Protein AF-A0A161WKN5-F1 (afdb_monomer_lite)

pLDDT: mean 89.05, std 9.88, range [51.41, 97.5]

Organism: Colletotrichum incanum (NCBI:txid1573173)

Foldseek 3Di:
DQLVPPVCSVPDPLDQDPLLAQQPAFPPPQLAQFKWKDWDAFQKKKKKKKKACQPPDPVLLCLCVVQQVVLVVVLLVVCVVCVRVLQKWQWDKDFDADPVRDTHRMIMIITIGSHPVSVVCCCPPPPSNVSNVVSVVVSCVVCPPVDPMDMDMDMDGDHIPRDMDIGHRGHSRHTCNRRDDIDTPGGDD

Sequence (189 aa):
MARDRIPDSAHDIFTKHEEAHAGGPVSTTGGVGQYLVGTKYNNFVHVRSGQCWENCGPEETESYKNQLEPTLKNGTKYLWENREERGAMGLRYLGNRDSRGQTKKETCGTGFFTSLDTLEEWAKRHCSHLAICLGVIKHAKRFGHSRKFRTWHEVSVLKQGEALFKYINCLHTAGVIRFGSLNVLLSLE

Structure (mmCIF, N/CA/C/O backbone):
data_AF-A0A161WKN5-F1
#
_entry.id   AF-A0A161WKN5-F1
#
loop_
_atom_site.group_PDB
_atom_site.id
_atom_site.type_symbol
_atom_site.label_atom_id
_atom_site.label_alt_id
_atom_site.label_comp_id
_atom_site.label_asym_id
_atom_site.label_entity_id
_atom_site.label_seq_id
_atom_site.pdbx_PDB_ins_code
_atom_site.Cartn_x
_atom_site.Cartn_y
_atom_site.Cartn_z
_atom_site.occupancy
_atom_site.B_iso_or_equiv
_atom_site.auth_seq_id
_atom_site.auth_comp_id
_atom_site.auth_asym_id
_atom_site.auth_atom_id
_atom_site.pdbx_PDB_model_num
ATOM 1 N N . MET A 1 1 ? -4.321 -15.570 5.183 1.00 64.62 1 MET A N 1
ATOM 2 C CA . MET A 1 1 ? -3.282 -14.592 4.776 1.00 64.62 1 MET A CA 1
ATOM 3 C C . MET A 1 1 ? -3.821 -13.758 3.613 1.00 64.62 1 MET A C 1
ATOM 5 O O . MET A 1 1 ? -5.028 -13.795 3.403 1.00 64.62 1 MET A O 1
ATOM 9 N N . ALA A 1 2 ? -3.019 -12.935 2.923 1.00 87.88 2 ALA A N 1
ATOM 10 C CA . ALA A 1 2 ? -3.482 -12.279 1.690 1.00 87.88 2 ALA A CA 1
ATOM 11 C C . ALA A 1 2 ? -3.612 -13.295 0.544 1.00 87.88 2 ALA A C 1
ATOM 13 O O . ALA A 1 2 ? -4.628 -13.284 -0.140 1.00 87.88 2 ALA A O 1
ATOM 14 N N . ARG A 1 3 ? -2.638 -14.210 0.432 1.00 95.00 3 ARG A N 1
ATOM 15 C CA . ARG A 1 3 ? -2.562 -15.268 -0.581 1.00 95.00 3 ARG A CA 1
ATOM 16 C C . ARG A 1 3 ? -3.830 -16.101 -0.718 1.00 95.00 3 ARG A C 1
ATOM 18 O O . ARG A 1 3 ? -4.391 -16.121 -1.796 1.00 95.00 3 ARG A O 1
ATOM 25 N N . ASP A 1 4 ? -4.326 -16.675 0.378 1.00 94.81 4 ASP A N 1
ATOM 26 C CA . ASP A 1 4 ? -5.494 -17.580 0.364 1.00 94.81 4 ASP A CA 1
ATOM 27 C C . ASP A 1 4 ? -6.807 -16.918 -0.104 1.00 94.81 4 ASP A C 1
ATOM 29 O O . ASP A 1 4 ? -7.833 -17.580 -0.225 1.00 94.81 4 ASP A O 1
ATOM 33 N N . ARG A 1 5 ? -6.813 -15.592 -0.303 1.00 95.62 5 ARG A N 1
ATOM 34 C CA . ARG A 1 5 ? -7.951 -14.835 -0.847 1.00 95.62 5 ARG A CA 1
ATOM 35 C C . ARG A 1 5 ? -7.816 -14.538 -2.342 1.00 95.62 5 ARG A C 1
ATOM 37 O O . ARG A 1 5 ? -8.709 -13.910 -2.901 1.00 95.62 5 ARG A O 1
ATOM 44 N N . ILE A 1 6 ? -6.719 -14.950 -2.972 1.00 96.44 6 ILE A N 1
ATOM 45 C CA . ILE A 1 6 ? -6.484 -14.830 -4.410 1.00 96.44 6 ILE A CA 1
ATOM 46 C C . ILE A 1 6 ? -6.897 -16.169 -5.035 1.00 96.44 6 ILE A C 1
ATOM 48 O O . ILE A 1 6 ? -6.253 -17.165 -4.727 1.00 96.44 6 ILE A O 1
ATOM 52 N N . PRO A 1 7 ? -7.936 -16.234 -5.890 1.00 96.56 7 PRO A N 1
ATOM 53 C CA . PRO A 1 7 ? -8.436 -17.505 -6.429 1.00 96.56 7 PRO A CA 1
ATOM 54 C C . PRO A 1 7 ? -7.355 -18.376 -7.083 1.00 96.56 7 PRO A C 1
ATOM 56 O O . PRO A 1 7 ? -7.291 -19.578 -6.832 1.00 96.56 7 PRO A O 1
ATOM 59 N N . ASP A 1 8 ? -6.449 -17.750 -7.836 1.00 95.94 8 ASP A N 1
ATOM 60 C CA . ASP A 1 8 ? -5.343 -18.430 -8.515 1.00 95.94 8 ASP A CA 1
ATOM 61 C C . ASP A 1 8 ? -4.370 -19.113 -7.532 1.00 95.94 8 ASP A C 1
ATOM 63 O O . ASP A 1 8 ? -3.681 -20.056 -7.916 1.00 95.94 8 ASP A O 1
ATOM 67 N N . SER A 1 9 ? -4.371 -18.744 -6.240 1.00 96.38 9 SER A N 1
ATOM 68 C CA . SER A 1 9 ? -3.521 -19.382 -5.225 1.00 96.38 9 SER A CA 1
ATOM 69 C C . SER A 1 9 ? -3.851 -20.855 -4.971 1.00 96.38 9 SER A C 1
ATOM 71 O O . SER A 1 9 ? -3.113 -21.533 -4.260 1.00 96.38 9 SER A O 1
ATOM 73 N N . ALA A 1 10 ? -4.978 -21.348 -5.490 1.00 96.69 10 ALA A N 1
ATOM 74 C CA . ALA A 1 10 ? -5.328 -22.764 -5.445 1.00 96.69 10 ALA A CA 1
ATOM 75 C C . ALA A 1 10 ? -4.384 -23.630 -6.299 1.00 96.69 10 ALA A C 1
ATOM 77 O O . ALA A 1 10 ? -4.227 -24.820 -6.020 1.00 96.69 10 ALA A O 1
ATOM 78 N N . HIS A 1 11 ? -3.763 -23.044 -7.330 1.00 96.50 11 HIS A N 1
ATOM 79 C CA . HIS A 1 11 ? -2.949 -23.766 -8.313 1.00 96.50 11 HIS A CA 1
ATOM 80 C C . HIS A 1 11 ? -1.626 -23.068 -8.663 1.00 96.50 11 HIS A C 1
ATOM 82 O O . HIS A 1 11 ? -0.758 -23.698 -9.260 1.00 96.50 11 HIS A O 1
ATOM 88 N N . ASP A 1 12 ? -1.448 -21.805 -8.272 1.00 95.81 12 ASP A N 1
ATOM 89 C CA . ASP A 1 12 ? -0.220 -21.035 -8.449 1.00 95.81 12 ASP A CA 1
ATOM 90 C C . ASP A 1 12 ? 0.308 -20.551 -7.090 1.00 95.81 12 ASP A C 1
ATOM 92 O O . ASP A 1 12 ? -0.411 -19.976 -6.274 1.00 95.81 12 ASP A O 1
ATOM 96 N N . ILE A 1 13 ? 1.594 -20.775 -6.830 1.00 93.88 13 ILE A N 1
ATOM 97 C CA . ILE A 1 13 ? 2.262 -20.296 -5.613 1.00 93.88 13 ILE A CA 1
ATOM 98 C C . ILE A 1 13 ? 2.881 -18.902 -5.791 1.00 93.88 13 ILE A C 1
ATOM 100 O O . ILE A 1 13 ? 3.529 -18.405 -4.871 1.00 93.88 13 ILE A O 1
ATOM 104 N N . PHE A 1 14 ? 2.674 -18.251 -6.937 1.00 96.00 14 PHE A N 1
ATOM 105 C CA . PHE A 1 14 ? 3.176 -16.921 -7.283 1.00 96.00 14 PHE A CA 1
ATOM 106 C C . PHE A 1 14 ? 4.678 -16.780 -7.039 1.00 96.00 14 PHE A C 1
ATOM 108 O O . PHE A 1 14 ? 5.131 -15.828 -6.396 1.00 96.00 14 PHE A O 1
ATOM 115 N N . THR A 1 15 ? 5.445 -17.761 -7.524 1.00 94.31 15 THR A N 1
ATOM 116 C CA . THR A 1 15 ? 6.895 -17.819 -7.335 1.00 94.31 15 THR A CA 1
ATOM 117 C C . THR A 1 15 ? 7.537 -16.502 -7.748 1.00 94.31 15 THR A C 1
ATOM 119 O O . THR A 1 15 ? 7.251 -15.950 -8.815 1.00 94.31 15 THR A O 1
ATOM 122 N N . LYS A 1 16 ? 8.420 -15.995 -6.890 1.00 92.56 16 LYS A N 1
ATOM 123 C CA . LYS A 1 16 ? 9.212 -14.805 -7.177 1.00 92.56 16 LYS A CA 1
ATOM 124 C C . LYS A 1 16 ? 9.987 -14.988 -8.489 1.00 92.56 16 LYS A C 1
ATOM 126 O O . LYS A 1 16 ? 10.738 -15.947 -8.631 1.00 92.56 16 LYS A O 1
ATOM 131 N N . HIS A 1 17 ? 9.811 -14.052 -9.419 1.00 91.25 17 HIS A N 1
ATOM 132 C CA . HIS A 1 17 ? 10.503 -14.066 -10.707 1.00 91.25 17 HIS A CA 1
ATOM 133 C C . HIS A 1 17 ? 12.013 -13.835 -10.548 1.00 91.25 17 HIS A C 1
ATOM 135 O O . HIS A 1 17 ? 12.440 -13.149 -9.620 1.00 91.25 17 HIS A O 1
ATOM 141 N N . GLU A 1 18 ? 12.824 -14.341 -11.476 1.00 86.88 18 GLU A N 1
ATOM 142 C CA . GLU A 1 18 ? 14.285 -14.174 -11.445 1.00 86.88 18 GLU A CA 1
ATOM 143 C C . GLU A 1 18 ? 14.683 -12.694 -11.507 1.00 86.88 18 GLU A C 1
ATOM 145 O O . GLU A 1 18 ? 15.450 -12.221 -10.685 1.00 86.88 18 GLU A O 1
ATOM 150 N N . GLU A 1 19 ? 14.047 -11.912 -12.380 1.00 83.62 19 GLU A N 1
ATOM 151 C CA . GLU A 1 19 ? 14.239 -10.452 -12.465 1.00 83.62 19 GLU A CA 1
ATOM 152 C C . GLU A 1 19 ? 13.724 -9.656 -11.244 1.00 83.62 19 GLU A C 1
ATOM 154 O O . GLU A 1 19 ? 13.805 -8.423 -11.226 1.00 83.62 19 GLU A O 1
ATOM 159 N N . ALA A 1 20 ? 13.187 -10.311 -10.208 1.00 81.69 20 ALA A N 1
ATOM 160 C CA . ALA A 1 20 ? 12.605 -9.662 -9.033 1.00 81.69 20 ALA A CA 1
ATOM 161 C C . ALA A 1 20 ? 13.652 -9.154 -8.027 1.00 81.69 20 ALA A C 1
ATOM 163 O O . ALA A 1 20 ? 13.591 -9.401 -6.814 1.00 81.69 20 ALA A O 1
ATOM 164 N N . HIS A 1 21 ? 14.604 -8.385 -8.541 1.00 73.88 21 HIS A N 1
ATOM 165 C CA . HIS A 1 21 ? 15.633 -7.696 -7.786 1.00 73.88 21 HIS A CA 1
ATOM 166 C C . HIS A 1 21 ? 15.264 -6.222 -7.628 1.00 73.88 21 HIS A C 1
ATOM 168 O O . HIS A 1 21 ? 14.985 -5.512 -8.589 1.00 73.88 21 HIS A O 1
ATOM 174 N N . ALA A 1 22 ? 15.280 -5.742 -6.389 1.00 62.34 22 ALA A N 1
ATOM 175 C CA . ALA A 1 22 ? 15.074 -4.328 -6.096 1.00 62.34 22 ALA A CA 1
ATOM 176 C C . ALA A 1 22 ? 16.326 -3.474 -6.379 1.00 62.34 22 ALA A C 1
ATOM 178 O O . ALA A 1 22 ? 16.228 -2.257 -6.447 1.00 62.34 22 ALA A O 1
ATOM 179 N N . GLY A 1 23 ? 17.488 -4.107 -6.563 1.00 55.75 23 GLY A N 1
ATOM 180 C CA . GLY A 1 23 ? 18.767 -3.459 -6.871 1.00 55.75 23 GLY A CA 1
ATOM 181 C C . GLY A 1 23 ? 19.168 -3.543 -8.346 1.00 55.75 23 GLY A C 1
ATOM 182 O O . GLY A 1 23 ? 20.354 -3.664 -8.634 1.00 55.75 23 GLY A O 1
ATOM 183 N N . GLY A 1 24 ? 18.201 -3.558 -9.273 1.00 53.97 24 GLY A N 1
ATOM 184 C CA . GLY A 1 24 ? 18.497 -3.486 -10.710 1.00 53.97 24 GLY A CA 1
ATOM 185 C C . GLY A 1 24 ? 19.280 -2.213 -11.070 1.00 53.97 24 GLY A C 1
ATOM 186 O O . GLY A 1 24 ? 19.303 -1.277 -10.265 1.00 53.97 24 GLY A O 1
ATOM 187 N N . PRO A 1 25 ? 19.933 -2.152 -12.248 1.00 51.41 25 PRO A N 1
ATOM 188 C CA . PRO A 1 25 ? 20.712 -0.983 -12.642 1.00 51.41 25 PRO A CA 1
ATOM 189 C C . PRO A 1 25 ? 19.840 0.262 -12.508 1.00 51.41 25 PRO A C 1
ATOM 191 O O . PRO A 1 25 ? 18.766 0.347 -13.106 1.00 51.41 25 PRO A O 1
ATOM 194 N N . VAL A 1 26 ? 20.285 1.204 -11.671 1.00 53.50 26 VAL A N 1
ATOM 195 C CA . VAL A 1 26 ? 19.624 2.497 -11.516 1.00 53.50 26 VAL A CA 1
ATOM 196 C C . VAL A 1 26 ? 19.529 3.087 -12.911 1.00 53.50 26 VAL A C 1
ATOM 198 O O . VAL A 1 26 ? 20.557 3.374 -13.521 1.00 53.50 26 VAL A O 1
ATOM 201 N N . SER A 1 27 ? 18.307 3.234 -13.423 1.00 56.94 27 SER A N 1
ATOM 202 C CA . SER A 1 27 ? 18.077 3.929 -14.681 1.00 56.94 27 SER A CA 1
ATOM 203 C C . SER A 1 27 ? 18.744 5.301 -14.576 1.00 56.94 27 SER A C 1
ATOM 205 O O . SER A 1 27 ? 18.294 6.158 -13.814 1.00 56.94 27 SER A O 1
ATOM 207 N N . THR A 1 28 ? 19.845 5.497 -15.307 1.00 56.22 28 THR A N 1
ATOM 208 C CA . THR A 1 28 ? 20.630 6.744 -15.361 1.00 56.22 28 THR A CA 1
ATOM 209 C C . THR A 1 28 ? 19.900 7.849 -16.128 1.00 56.22 28 THR A C 1
ATOM 211 O O . THR A 1 28 ? 20.463 8.903 -16.408 1.00 56.22 28 THR A O 1
ATOM 214 N N . THR A 1 29 ? 18.628 7.623 -16.458 1.00 62.47 29 THR A N 1
ATOM 215 C CA . THR A 1 29 ? 17.723 8.578 -17.090 1.00 62.47 29 THR A CA 1
ATOM 216 C C . THR A 1 29 ? 17.669 9.871 -16.281 1.00 62.47 29 THR A C 1
ATOM 218 O O . THR A 1 29 ? 17.247 9.856 -15.120 1.00 62.47 29 THR A O 1
ATOM 221 N N . GLY A 1 30 ? 18.063 10.988 -16.904 1.00 64.31 30 GLY A N 1
ATOM 222 C CA . GLY A 1 30 ? 18.010 12.334 -16.319 1.00 64.31 30 GLY A CA 1
ATOM 223 C C . GLY A 1 30 ? 16.603 12.748 -15.859 1.00 64.31 30 GLY A C 1
ATOM 224 O O . GLY A 1 30 ? 16.459 13.613 -14.995 1.00 64.31 30 GLY A O 1
ATOM 225 N N . GLY A 1 31 ? 15.562 12.072 -16.358 1.00 68.94 31 GLY A N 1
ATOM 226 C CA . GLY A 1 31 ? 14.188 12.128 -15.859 1.00 68.94 31 GLY A CA 1
ATOM 227 C C . GLY A 1 31 ? 13.388 13.307 -16.410 1.00 68.94 31 GLY A C 1
ATOM 228 O O . GLY A 1 31 ? 12.353 13.112 -17.049 1.00 68.94 31 GLY A O 1
ATOM 229 N N . VAL A 1 32 ? 13.872 14.533 -16.196 1.00 76.31 32 VAL A N 1
ATOM 230 C CA . VAL A 1 32 ? 13.288 15.749 -16.790 1.00 76.31 32 VAL A CA 1
ATOM 231 C C . VAL A 1 32 ? 13.669 15.814 -18.272 1.00 76.31 32 VAL A C 1
ATOM 233 O O . VAL A 1 32 ? 14.816 15.556 -18.616 1.00 76.31 32 VAL A O 1
ATOM 236 N N . GLY A 1 33 ? 12.708 16.112 -19.148 1.00 81.94 33 GLY A N 1
ATOM 237 C CA . GLY A 1 33 ? 12.894 16.112 -20.604 1.00 81.94 33 GLY A CA 1
ATOM 238 C C . GLY A 1 33 ? 12.689 14.748 -21.268 1.00 81.94 33 GLY A C 1
ATOM 239 O O . GLY A 1 33 ? 12.800 14.644 -22.485 1.00 81.94 33 GLY A O 1
ATOM 240 N N . GLN A 1 34 ? 12.373 13.696 -20.506 1.00 87.00 34 GLN A N 1
ATOM 241 C CA . GLN A 1 34 ? 12.279 12.331 -21.027 1.00 87.00 34 GLN A CA 1
ATOM 242 C C . GLN A 1 34 ? 10.865 11.757 -20.933 1.00 87.00 34 GLN A C 1
ATOM 244 O O . GLN A 1 34 ? 10.107 12.048 -19.999 1.00 87.00 34 GLN A O 1
ATOM 249 N N . TYR A 1 35 ? 10.538 10.892 -21.895 1.00 90.44 35 TYR A N 1
ATOM 250 C CA . TYR A 1 35 ? 9.369 10.021 -21.862 1.00 90.44 35 TYR A CA 1
ATOM 251 C C . TYR A 1 35 ? 9.811 8.566 -21.681 1.00 90.44 35 TYR A C 1
ATOM 253 O O . TYR A 1 35 ? 10.406 7.973 -22.580 1.00 90.44 35 TYR A O 1
ATOM 261 N N . LEU A 1 36 ? 9.508 7.990 -20.517 1.00 88.56 36 LEU A N 1
ATOM 262 C CA . LEU A 1 36 ? 9.847 6.613 -20.158 1.00 88.56 36 LEU A CA 1
ATOM 263 C C . LEU A 1 36 ? 8.609 5.718 -20.214 1.00 88.56 36 LEU A C 1
ATOM 265 O O . LEU A 1 36 ? 7.554 6.091 -19.687 1.00 88.56 36 LEU A O 1
ATOM 269 N N . VAL A 1 37 ? 8.748 4.520 -20.784 1.00 90.38 37 VAL A N 1
ATOM 270 C CA . VAL A 1 37 ? 7.691 3.499 -20.827 1.00 90.38 37 VAL A CA 1
ATOM 271 C C . VAL A 1 37 ? 8.256 2.116 -20.537 1.00 90.38 37 VAL A C 1
ATOM 273 O O . VAL A 1 37 ? 9.309 1.745 -21.047 1.00 90.38 37 VAL A O 1
ATOM 276 N N . GLY A 1 38 ? 7.536 1.317 -19.756 1.00 88.19 38 GLY A N 1
ATOM 277 C CA . GLY A 1 38 ? 7.896 -0.082 -19.560 1.00 88.19 38 GLY A CA 1
ATOM 278 C C . GLY A 1 38 ? 6.831 -0.898 -18.846 1.00 88.19 38 GLY A C 1
ATOM 279 O O . GLY A 1 38 ? 5.810 -0.378 -18.392 1.00 88.19 38 GLY A O 1
ATOM 280 N N . THR A 1 39 ? 7.096 -2.195 -18.759 1.00 89.94 39 THR A N 1
ATOM 281 C CA . THR A 1 39 ? 6.293 -3.173 -18.021 1.00 89.94 39 THR A CA 1
ATOM 282 C C . THR A 1 39 ? 7.158 -3.858 -16.958 1.00 89.94 39 THR A C 1
ATOM 284 O O . THR A 1 39 ? 8.291 -3.443 -16.704 1.00 89.94 39 THR A O 1
ATOM 287 N N . LYS A 1 40 ? 6.614 -4.871 -16.288 1.00 88.12 40 LYS A N 1
ATOM 288 C CA . LYS A 1 40 ? 7.299 -5.665 -15.268 1.00 88.12 40 LYS A CA 1
ATOM 289 C C . LYS A 1 40 ? 7.170 -7.151 -15.557 1.00 88.12 40 LYS A C 1
ATOM 291 O O . LYS A 1 40 ? 6.331 -7.555 -16.351 1.00 88.12 40 LYS A O 1
ATOM 296 N N . TYR A 1 41 ? 8.033 -7.924 -14.914 1.00 90.75 41 TYR A N 1
ATOM 297 C CA . TYR A 1 41 ? 8.022 -9.381 -14.913 1.00 90.75 41 TYR A CA 1
ATOM 298 C C . TYR A 1 41 ? 6.763 -9.957 -14.233 1.00 90.75 41 TYR A C 1
ATOM 300 O O . TYR A 1 41 ? 6.009 -9.238 -13.574 1.00 90.75 41 TYR A O 1
ATOM 308 N N . ASN A 1 42 ? 6.554 -11.269 -14.375 1.00 93.81 42 ASN A N 1
ATOM 309 C CA . ASN A 1 42 ? 5.445 -11.991 -13.744 1.00 93.81 42 ASN A CA 1
ATOM 310 C C . ASN A 1 42 ? 5.504 -11.957 -12.211 1.00 93.81 42 ASN A C 1
ATOM 312 O O . ASN A 1 42 ? 6.575 -11.982 -11.616 1.00 93.81 42 ASN A O 1
ATOM 316 N N . ASN A 1 43 ? 4.343 -11.999 -11.564 1.00 94.94 43 ASN A N 1
ATOM 317 C CA . ASN A 1 43 ? 4.193 -12.014 -10.107 1.00 94.94 43 ASN A CA 1
ATOM 318 C C . ASN A 1 43 ? 4.667 -10.731 -9.409 1.00 94.94 43 ASN A C 1
ATOM 320 O O . ASN A 1 43 ? 4.947 -10.729 -8.207 1.00 94.94 43 ASN A O 1
ATOM 324 N N . PHE A 1 44 ? 4.707 -9.617 -10.144 1.00 93.81 44 PHE A N 1
ATOM 325 C CA . PHE A 1 44 ? 4.885 -8.294 -9.560 1.00 93.81 44 PHE A CA 1
ATOM 326 C C . PHE A 1 44 ? 3.632 -7.910 -8.772 1.00 93.81 44 PHE A C 1
ATOM 328 O O . PHE A 1 44 ? 2.514 -8.095 -9.249 1.00 93.81 44 PHE A O 1
ATOM 335 N N . VAL A 1 45 ? 3.790 -7.383 -7.560 1.00 96.19 45 VAL A N 1
ATOM 336 C CA . VAL A 1 45 ? 2.648 -7.174 -6.662 1.00 96.19 45 VAL A CA 1
ATOM 337 C C . VAL A 1 45 ? 2.340 -5.702 -6.514 1.00 96.19 45 VAL A C 1
ATOM 339 O O . VAL A 1 45 ? 3.231 -4.905 -6.244 1.00 96.19 45 VAL A O 1
ATOM 342 N N . HIS A 1 46 ? 1.066 -5.347 -6.625 1.00 96.62 46 HIS A N 1
ATOM 343 C CA . HIS A 1 46 ? 0.544 -4.060 -6.191 1.00 96.62 46 HIS A CA 1
ATOM 344 C C . HIS A 1 46 ? -0.281 -4.249 -4.919 1.00 96.62 46 HIS A C 1
ATOM 346 O O . HIS A 1 46 ? -1.062 -5.194 -4.803 1.00 96.62 46 HIS A O 1
ATOM 352 N N . VAL A 1 47 ? -0.127 -3.338 -3.965 1.00 96.50 47 VAL A N 1
ATOM 353 C CA . VAL A 1 47 ? -0.949 -3.292 -2.759 1.00 96.50 47 VAL A CA 1
ATOM 354 C C . VAL A 1 47 ? -1.464 -1.885 -2.536 1.00 96.50 47 VAL A C 1
ATOM 356 O O . VAL A 1 47 ? -0.724 -0.908 -2.669 1.00 96.50 47 VAL A O 1
ATOM 359 N N . ARG A 1 48 ? -2.720 -1.800 -2.109 1.00 96.31 48 ARG A N 1
ATOM 360 C CA . ARG A 1 48 ? -3.301 -0.598 -1.525 1.00 96.31 48 ARG A CA 1
ATOM 361 C C . ARG A 1 48 ? -4.020 -0.969 -0.238 1.00 96.31 48 ARG A C 1
ATOM 363 O O . ARG A 1 48 ? -4.797 -1.914 -0.195 1.00 96.31 48 ARG A O 1
ATOM 370 N N . SER A 1 49 ? -3.730 -0.245 0.833 1.00 94.69 49 SER A N 1
ATOM 371 C CA . SER A 1 49 ? -4.267 -0.485 2.171 1.00 94.69 49 SER A CA 1
ATOM 372 C C . SER A 1 49 ? -4.762 0.826 2.756 1.00 94.69 49 SER A C 1
ATOM 374 O O . SER A 1 49 ? -3.995 1.783 2.880 1.00 94.69 49 SER A O 1
ATOM 376 N N . GLY A 1 50 ? -6.052 0.889 3.066 1.00 95.19 50 GLY A N 1
ATOM 377 C CA . GLY A 1 50 ? -6.749 2.105 3.449 1.00 95.19 50 GLY A CA 1
ATOM 378 C C . GLY A 1 50 ? -7.295 2.088 4.868 1.00 95.19 50 GLY A C 1
ATOM 379 O O . GLY A 1 50 ? -7.544 1.040 5.472 1.00 95.19 50 GLY A O 1
ATOM 380 N N . GLN A 1 51 ? -7.486 3.292 5.398 1.00 95.88 51 GLN A N 1
ATOM 381 C CA . GLN A 1 51 ? -8.075 3.558 6.702 1.00 95.88 51 GLN A CA 1
ATOM 382 C C . GLN A 1 51 ? -9.075 4.702 6.567 1.00 95.88 51 GLN A C 1
ATOM 384 O O . GLN A 1 51 ? -8.739 5.756 6.037 1.00 95.88 51 GLN A O 1
ATOM 389 N N . CYS A 1 52 ? -10.290 4.508 7.070 1.00 96.75 52 CYS A N 1
ATOM 390 C CA . CYS A 1 52 ? -11.374 5.480 6.998 1.00 96.75 52 CYS A CA 1
ATOM 391 C C . CYS A 1 52 ? -11.973 5.699 8.391 1.00 96.75 52 CYS A C 1
ATOM 393 O O . CYS A 1 52 ? -12.409 4.748 9.047 1.00 96.75 52 CYS A O 1
ATOM 395 N N . TRP A 1 53 ? -12.023 6.961 8.817 1.00 96.81 53 TRP A N 1
ATOM 396 C CA . TRP A 1 53 ? -12.604 7.397 10.092 1.00 96.81 53 TRP A CA 1
ATOM 397 C C . TRP A 1 53 ? -13.674 8.482 9.906 1.00 96.81 53 TRP A C 1
ATOM 399 O O . TRP A 1 53 ? -13.988 9.225 10.832 1.00 96.81 53 TRP A O 1
ATOM 409 N N . GLU A 1 54 ? -14.252 8.572 8.706 1.00 95.75 54 GLU A N 1
ATOM 410 C CA . GLU A 1 54 ? -15.281 9.564 8.362 1.00 95.75 54 GLU A CA 1
ATOM 411 C C . GLU A 1 54 ? -16.468 9.544 9.332 1.00 95.75 54 GLU A C 1
ATOM 413 O O . GLU A 1 54 ? -16.904 10.589 9.808 1.00 95.75 54 GLU A O 1
ATOM 418 N N . ASN A 1 55 ? -16.910 8.340 9.697 1.00 95.88 55 ASN A N 1
ATOM 419 C CA . ASN A 1 55 ? -18.073 8.113 10.552 1.00 95.88 55 ASN A CA 1
ATOM 420 C C . ASN A 1 55 ? -17.719 7.973 12.043 1.00 95.88 55 ASN A C 1
ATOM 422 O O . ASN A 1 55 ? -18.589 7.627 12.840 1.00 95.88 55 ASN A O 1
ATOM 426 N N . CYS A 1 56 ? -16.454 8.167 12.424 1.00 97.25 56 CYS A N 1
ATOM 427 C CA . CYS A 1 56 ? -16.020 8.048 13.812 1.00 97.25 56 CYS A CA 1
ATOM 428 C C . CYS A 1 56 ? -16.513 9.231 14.649 1.00 97.25 56 CYS A C 1
ATOM 430 O O . CYS A 1 56 ? -16.463 10.383 14.214 1.00 97.25 56 CYS A O 1
ATOM 432 N N . GLY A 1 57 ? -16.909 8.951 15.894 1.00 96.06 57 GLY A N 1
ATOM 433 C CA . GLY A 1 57 ? -17.128 9.995 16.894 1.00 96.06 57 GLY A CA 1
ATOM 434 C C . GLY A 1 57 ? -15.824 10.728 17.259 1.00 96.06 57 GLY A C 1
ATOM 435 O O . GLY A 1 57 ? -14.738 10.293 16.854 1.00 96.06 57 GLY A O 1
ATOM 436 N N . PRO A 1 58 ? -15.896 11.825 18.035 1.00 96.62 58 PRO A N 1
ATOM 437 C CA . PRO A 1 58 ? -14.719 12.606 18.422 1.00 96.62 58 PRO A CA 1
ATOM 438 C C . PRO A 1 58 ? -13.640 11.771 19.124 1.00 96.62 58 PRO A C 1
ATOM 440 O O . PRO A 1 58 ? -12.483 11.809 18.712 1.00 96.62 58 PRO A O 1
ATOM 443 N N . GLU A 1 59 ? -14.029 10.943 20.099 1.00 97.06 59 GLU A N 1
ATOM 444 C CA . GLU A 1 59 ? -13.097 10.095 20.857 1.00 97.06 59 GLU A CA 1
ATOM 445 C C . GLU A 1 59 ? -12.390 9.061 19.963 1.00 97.06 59 GLU A C 1
ATOM 447 O O . GLU A 1 59 ? -11.174 8.882 20.027 1.00 97.06 59 GLU A O 1
ATOM 452 N N . GLU A 1 60 ? -13.140 8.387 19.086 1.00 97.50 60 GLU A N 1
ATOM 453 C CA . GLU A 1 60 ? -12.572 7.395 18.170 1.00 97.50 60 GLU A CA 1
ATOM 454 C C . GLU A 1 60 ? -11.655 8.047 17.128 1.00 97.50 60 GLU A C 1
ATOM 456 O O . GLU A 1 60 ? -10.595 7.505 16.802 1.00 97.50 60 GLU A O 1
ATOM 461 N N . THR A 1 61 ? -12.026 9.237 16.647 1.00 96.81 61 THR A N 1
ATOM 462 C CA . THR A 1 61 ? -11.195 10.044 15.746 1.00 96.81 61 THR A CA 1
ATOM 463 C C . THR A 1 61 ? -9.877 10.431 16.409 1.00 96.81 61 THR A C 1
ATOM 465 O O . THR A 1 61 ? -8.822 10.315 15.785 1.00 96.81 61 THR A O 1
ATOM 468 N N . GLU A 1 62 ? -9.917 10.880 17.662 1.00 96.94 62 GLU A N 1
ATOM 469 C CA . GLU A 1 62 ? -8.724 11.244 18.422 1.00 96.94 62 GLU A CA 1
ATOM 470 C C . GLU A 1 62 ? -7.832 10.026 18.680 1.00 96.94 62 GLU A C 1
ATOM 472 O O . GLU A 1 62 ? -6.630 10.072 18.420 1.00 96.94 62 GLU A O 1
ATOM 477 N N . SER A 1 63 ? -8.423 8.902 19.097 1.00 95.94 63 SER A N 1
ATOM 478 C CA . SER A 1 63 ? -7.703 7.639 19.279 1.00 95.94 63 SER A CA 1
ATOM 479 C C . SER A 1 63 ? -6.993 7.205 17.994 1.00 95.94 63 SER A C 1
ATOM 481 O O . SER A 1 63 ? -5.818 6.838 18.033 1.00 95.94 63 SER A O 1
ATOM 483 N N . TYR A 1 64 ? -7.660 7.297 16.839 1.00 95.50 64 TYR A N 1
ATOM 484 C CA . TYR A 1 64 ? -7.030 7.005 15.552 1.00 95.50 64 TYR A CA 1
ATOM 485 C C . TYR A 1 64 ? -5.852 7.947 15.267 1.00 95.50 64 TYR A C 1
ATOM 487 O O . TYR A 1 64 ? -4.740 7.474 15.031 1.00 95.50 64 TYR A O 1
ATOM 495 N N . LYS A 1 65 ? -6.077 9.265 15.312 1.00 95.44 65 LYS A N 1
ATOM 496 C CA . LYS A 1 65 ? -5.073 10.272 14.934 1.00 95.44 65 LYS A CA 1
ATOM 497 C C . LYS A 1 65 ? -3.846 10.266 15.841 1.00 95.44 65 LYS A C 1
ATOM 499 O O . LYS A 1 65 ? -2.733 10.430 15.354 1.00 95.44 65 LYS A O 1
ATOM 504 N N . ASN A 1 66 ? -4.042 10.063 17.141 1.00 95.31 66 ASN A N 1
ATOM 505 C CA . ASN A 1 66 ? -2.969 10.203 18.124 1.00 95.31 66 ASN A CA 1
ATOM 506 C C . ASN A 1 66 ? -2.233 8.887 18.392 1.00 95.31 66 ASN A C 1
ATOM 508 O O . ASN A 1 66 ? -1.087 8.916 18.833 1.00 95.31 66 ASN A O 1
ATOM 512 N N . GLN A 1 67 ? -2.862 7.734 18.140 1.00 92.44 67 GLN A N 1
ATOM 513 C CA . GLN A 1 67 ? -2.281 6.430 18.483 1.00 92.44 67 GLN A CA 1
ATOM 514 C C . GLN A 1 67 ? -2.010 5.569 17.245 1.00 92.44 67 GLN A C 1
ATOM 516 O O . GLN A 1 67 ? -0.909 5.036 17.078 1.00 92.44 67 GLN A O 1
ATOM 521 N N . LEU A 1 68 ? -2.996 5.430 16.354 1.00 92.44 68 LEU A N 1
ATOM 522 C CA . LEU A 1 68 ? -2.922 4.467 15.255 1.00 92.44 68 LEU A CA 1
ATOM 523 C C . LEU A 1 68 ? -2.261 5.036 13.991 1.00 92.44 68 LEU A C 1
ATOM 525 O O . LEU A 1 68 ? -1.358 4.402 13.442 1.00 92.44 68 LEU A O 1
ATOM 529 N N . GLU A 1 69 ? -2.656 6.231 13.549 1.00 94.44 69 GLU A N 1
ATOM 530 C CA . GLU A 1 69 ? -2.083 6.893 12.367 1.00 94.44 69 GLU A CA 1
ATOM 531 C C . GLU A 1 69 ? -0.553 7.067 12.455 1.00 94.44 69 GLU A C 1
ATOM 533 O O . GLU A 1 69 ? 0.133 6.762 11.475 1.00 94.44 69 GLU A O 1
ATOM 538 N N . PRO A 1 70 ? 0.038 7.471 13.598 1.00 94.38 70 PRO A N 1
ATOM 539 C CA . PRO A 1 70 ? 1.490 7.594 13.710 1.00 94.38 70 PRO A CA 1
ATOM 540 C C . PRO A 1 70 ? 2.208 6.254 13.520 1.00 94.38 70 PRO A C 1
ATOM 542 O O . PRO A 1 70 ? 3.252 6.190 12.872 1.00 94.38 70 PRO A O 1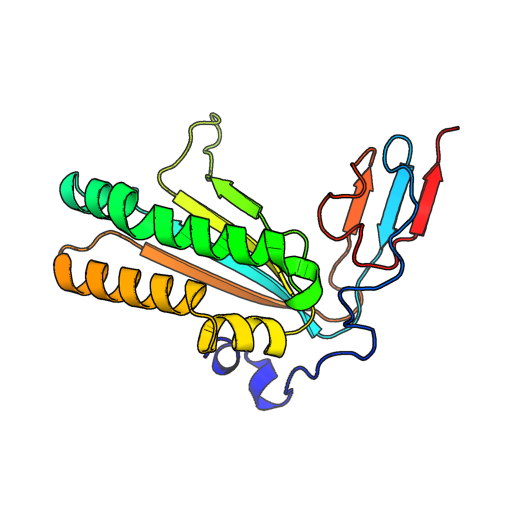
ATOM 545 N N . THR A 1 71 ? 1.619 5.161 14.013 1.00 92.44 71 THR A N 1
ATOM 546 C CA . THR A 1 71 ? 2.179 3.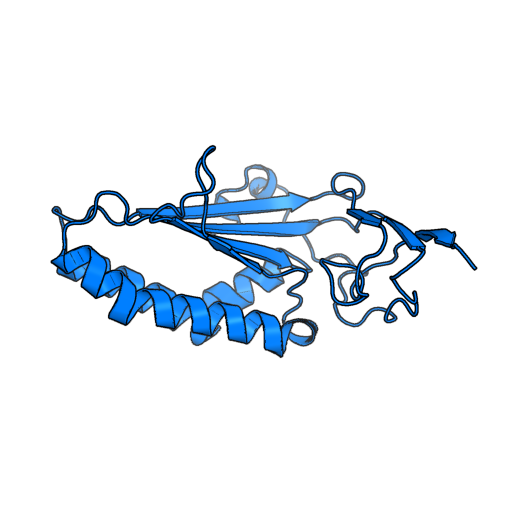811 13.862 1.00 92.44 71 THR A CA 1
ATOM 547 C C . THR A 1 71 ? 2.126 3.359 12.397 1.00 92.44 71 THR A C 1
ATOM 549 O O . THR A 1 71 ? 3.104 2.819 11.878 1.00 92.44 71 THR A O 1
ATOM 552 N N . LEU A 1 72 ? 1.029 3.663 11.692 1.00 90.94 72 LEU A N 1
ATOM 553 C CA . LEU A 1 72 ? 0.881 3.435 10.247 1.00 90.94 72 LEU A CA 1
ATOM 554 C C . LEU A 1 72 ? 1.913 4.224 9.428 1.00 90.94 72 LEU A C 1
ATOM 556 O O . LEU A 1 72 ? 2.577 3.666 8.547 1.00 90.94 72 LEU A O 1
ATOM 560 N N . LYS A 1 73 ? 2.086 5.513 9.740 1.00 92.12 73 LYS A N 1
ATOM 561 C CA . LYS A 1 73 ? 3.072 6.382 9.084 1.00 92.12 73 LYS A CA 1
ATOM 562 C C . LYS A 1 73 ? 4.494 5.886 9.314 1.00 92.12 73 LYS A C 1
ATOM 564 O O . LYS A 1 73 ? 5.256 5.819 8.356 1.00 92.12 73 LYS A O 1
ATOM 569 N N . ASN A 1 74 ? 4.832 5.457 10.529 1.00 91.88 74 ASN A N 1
ATOM 570 C CA . ASN A 1 74 ? 6.147 4.892 10.836 1.00 91.88 74 ASN A CA 1
ATOM 571 C C . ASN A 1 74 ? 6.412 3.588 10.071 1.00 91.88 74 ASN A C 1
ATOM 573 O O . ASN A 1 74 ? 7.500 3.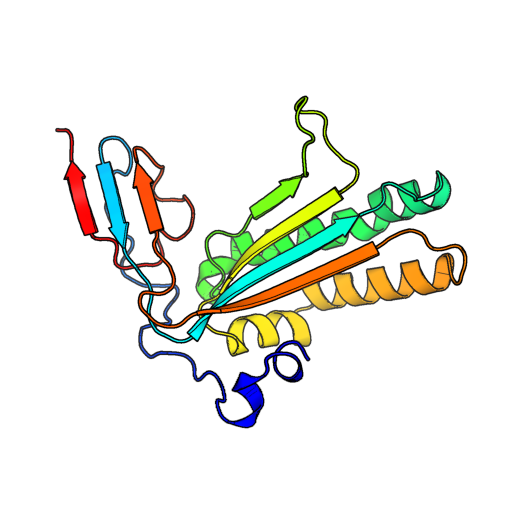413 9.526 1.00 91.88 74 ASN A O 1
ATOM 577 N N . GLY A 1 75 ? 5.422 2.696 9.962 1.00 90.25 75 GLY A N 1
ATOM 578 C CA . GLY A 1 75 ? 5.556 1.478 9.158 1.00 90.25 75 GLY A CA 1
ATOM 579 C C . GLY A 1 75 ? 5.765 1.760 7.671 1.00 90.25 75 GLY A C 1
ATOM 580 O O . GLY A 1 75 ? 6.635 1.156 7.045 1.00 90.25 75 GLY A O 1
ATOM 581 N N . THR A 1 76 ? 5.029 2.731 7.130 1.00 89.19 76 THR A N 1
ATOM 582 C CA . THR A 1 76 ? 5.178 3.170 5.733 1.00 89.19 76 THR A CA 1
ATOM 583 C C . THR A 1 76 ? 6.531 3.847 5.501 1.00 89.19 76 THR A C 1
ATOM 585 O O . THR A 1 76 ? 7.198 3.575 4.507 1.00 89.19 76 THR A O 1
ATOM 588 N N . LYS A 1 77 ? 6.977 4.688 6.440 1.00 91.25 77 LYS A N 1
ATOM 589 C CA . LYS A 1 77 ? 8.291 5.340 6.405 1.00 91.25 77 LYS A CA 1
ATOM 590 C C . LYS A 1 77 ? 9.424 4.312 6.401 1.00 91.25 77 LYS A C 1
ATOM 592 O O . LYS A 1 77 ? 10.306 4.405 5.557 1.00 91.25 77 LYS A O 1
ATOM 597 N N . TYR A 1 78 ? 9.348 3.291 7.255 1.00 90.81 78 TYR A N 1
ATOM 598 C CA . TYR A 1 78 ? 10.323 2.199 7.269 1.00 90.81 78 TYR A CA 1
ATOM 599 C C . TYR A 1 78 ? 10.434 1.511 5.901 1.00 90.81 78 TYR A C 1
ATOM 601 O O . TYR A 1 78 ? 11.539 1.326 5.394 1.00 90.81 78 TYR A O 1
ATOM 609 N N . LEU A 1 79 ? 9.300 1.159 5.284 1.00 89.69 79 LEU A N 1
ATOM 610 C CA . LEU A 1 79 ? 9.296 0.542 3.955 1.00 89.69 79 LEU A CA 1
ATOM 611 C C . LEU A 1 79 ? 9.908 1.460 2.893 1.00 89.69 79 LEU A C 1
ATOM 613 O O . LEU A 1 79 ? 10.596 0.980 2.001 1.00 89.69 79 LEU A O 1
ATOM 617 N N . TRP A 1 80 ? 9.672 2.769 2.984 1.00 87.75 80 TRP A N 1
ATOM 618 C CA . TRP A 1 80 ? 10.261 3.749 2.074 1.00 87.75 80 TRP A CA 1
ATOM 619 C C . TRP A 1 80 ? 11.785 3.858 2.228 1.00 87.75 80 TRP A C 1
ATOM 621 O O . TRP A 1 80 ? 12.509 3.938 1.231 1.00 87.75 80 TRP A O 1
ATOM 631 N N . GLU A 1 81 ? 12.276 3.865 3.466 1.00 89.00 81 GLU A N 1
ATOM 632 C CA . GLU A 1 81 ? 13.700 3.988 3.794 1.00 89.00 81 GLU A CA 1
ATOM 633 C C . GLU A 1 81 ? 14.482 2.711 3.461 1.00 89.00 81 GLU A C 1
ATOM 635 O O . GLU A 1 81 ? 15.609 2.802 2.989 1.00 89.00 81 GLU A O 1
ATOM 640 N N . ASN A 1 82 ? 13.856 1.538 3.594 1.00 87.38 82 ASN A N 1
ATOM 641 C CA . ASN A 1 82 ? 14.477 0.222 3.382 1.00 87.38 82 ASN A CA 1
ATOM 642 C C . ASN A 1 82 ? 13.989 -0.454 2.090 1.00 87.38 82 ASN A C 1
ATOM 644 O O . ASN A 1 82 ? 14.005 -1.675 1.955 1.00 87.38 82 ASN A O 1
ATOM 648 N N . ARG A 1 83 ? 13.504 0.347 1.139 1.00 85.69 83 ARG A N 1
ATOM 649 C CA . ARG A 1 83 ? 12.785 -0.100 -0.062 1.00 85.69 83 ARG A CA 1
ATOM 650 C C . ARG A 1 83 ? 13.579 -1.072 -0.946 1.00 85.69 83 ARG A C 1
ATOM 652 O O . ARG A 1 83 ? 12.999 -1.998 -1.502 1.00 85.69 83 ARG A O 1
ATOM 659 N N . GLU A 1 84 ? 14.897 -0.895 -1.027 1.00 81.88 84 GLU A N 1
ATOM 660 C CA . GLU A 1 84 ? 15.800 -1.762 -1.796 1.00 81.88 84 GLU A CA 1
ATOM 661 C C . GLU A 1 84 ? 15.954 -3.135 -1.130 1.00 81.88 84 GLU A C 1
ATOM 663 O O . GLU A 1 84 ? 15.696 -4.159 -1.751 1.00 81.88 84 GLU A O 1
ATOM 668 N N . GLU A 1 85 ? 16.261 -3.181 0.166 1.00 82.19 85 GLU A N 1
ATOM 669 C CA . GLU A 1 85 ? 16.367 -4.444 0.911 1.00 82.19 85 GLU A CA 1
ATOM 670 C C . GLU A 1 85 ? 15.020 -5.185 0.987 1.00 82.19 85 GLU A C 1
ATOM 672 O O . GLU A 1 85 ? 14.951 -6.409 0.895 1.00 82.19 85 GLU A O 1
ATOM 677 N N . ARG A 1 86 ? 13.923 -4.436 1.138 1.00 83.06 86 ARG A N 1
ATOM 678 C CA . ARG A 1 86 ? 12.573 -4.973 1.370 1.00 83.06 86 ARG A CA 1
ATOM 679 C C . ARG A 1 86 ? 11.746 -5.135 0.105 1.00 83.06 86 ARG A C 1
ATOM 681 O O . ARG A 1 86 ? 10.566 -5.452 0.204 1.00 83.06 86 ARG A O 1
ATOM 688 N N . GLY A 1 87 ? 12.334 -4.901 -1.066 1.00 87.56 87 GLY A N 1
ATOM 689 C CA . GLY A 1 87 ? 11.665 -5.053 -2.353 1.00 87.56 87 GLY A CA 1
ATOM 690 C C . GLY A 1 87 ? 10.377 -4.250 -2.511 1.00 87.56 87 GLY A C 1
ATOM 691 O O . GLY A 1 87 ? 9.520 -4.663 -3.284 1.00 87.56 87 GLY A O 1
ATOM 692 N N . ALA A 1 88 ? 10.237 -3.133 -1.796 1.00 90.56 88 ALA A N 1
ATOM 693 C CA . ALA A 1 88 ? 9.105 -2.223 -1.908 1.00 90.56 88 ALA A CA 1
ATOM 694 C C . ALA A 1 88 ? 9.438 -1.116 -2.918 1.00 90.56 88 ALA A C 1
ATOM 696 O O . ALA A 1 88 ? 10.552 -0.608 -2.951 1.00 90.56 88 ALA A O 1
ATOM 697 N N . MET A 1 89 ? 8.493 -0.712 -3.761 1.00 89.88 89 MET A N 1
ATOM 698 C CA . MET A 1 89 ? 8.726 0.269 -4.826 1.00 89.88 89 MET A CA 1
ATOM 699 C C . MET A 1 89 ? 7.535 1.203 -4.964 1.00 89.88 89 MET A C 1
ATOM 701 O O . MET A 1 89 ? 6.393 0.809 -4.734 1.00 89.88 89 MET A O 1
ATOM 705 N N . GLY A 1 90 ? 7.784 2.451 -5.364 1.00 88.25 90 GLY A N 1
ATOM 706 C CA . GLY A 1 90 ? 6.716 3.420 -5.612 1.00 88.25 90 GLY A CA 1
ATOM 707 C C . GLY A 1 90 ? 5.771 3.640 -4.429 1.00 88.25 90 GLY A C 1
ATOM 708 O O . GLY A 1 90 ? 4.624 4.017 -4.648 1.00 88.25 90 GLY A O 1
ATOM 709 N N . LEU A 1 91 ? 6.230 3.391 -3.197 1.00 92.19 91 LEU A N 1
ATOM 710 C CA . LEU A 1 91 ? 5.397 3.467 -2.005 1.00 92.19 91 LEU A CA 1
ATOM 711 C C . LEU A 1 91 ? 4.959 4.913 -1.739 1.00 92.19 91 LEU A C 1
ATOM 713 O O . LEU A 1 91 ? 5.772 5.839 -1.746 1.00 92.19 91 LEU A O 1
ATOM 717 N N . ARG A 1 92 ? 3.668 5.110 -1.484 1.00 92.75 92 ARG A N 1
ATOM 718 C CA . ARG A 1 92 ? 3.048 6.401 -1.182 1.00 92.75 92 ARG A CA 1
ATOM 719 C C . ARG A 1 92 ? 2.080 6.259 -0.016 1.00 92.75 92 ARG A C 1
ATOM 721 O O . ARG A 1 92 ? 1.343 5.282 0.060 1.00 92.75 92 ARG A O 1
ATOM 728 N N . TYR A 1 93 ? 2.043 7.276 0.839 1.00 93.75 93 TYR A N 1
ATOM 729 C CA . TYR A 1 93 ? 0.960 7.497 1.795 1.00 93.75 93 TYR A CA 1
ATOM 730 C C . TYR A 1 93 ? 0.110 8.661 1.286 1.00 93.75 93 TYR A C 1
ATOM 732 O O . TYR A 1 93 ? 0.620 9.768 1.111 1.00 93.75 93 TYR A O 1
ATOM 740 N N . LEU A 1 94 ? -1.157 8.401 0.989 1.00 94.00 94 LEU A N 1
ATOM 741 C CA . LEU A 1 94 ? -2.056 9.309 0.285 1.00 94.00 94 LEU A CA 1
ATOM 742 C C . LEU A 1 94 ? -3.270 9.637 1.157 1.00 94.00 94 LEU A C 1
ATOM 744 O O . LEU A 1 94 ? -3.779 8.773 1.868 1.00 94.00 94 LEU A O 1
ATOM 748 N N . GLY A 1 95 ? -3.750 10.877 1.070 1.00 94.88 95 GLY A N 1
ATOM 749 C CA . GLY A 1 95 ? -5.052 11.284 1.601 1.00 94.88 95 GLY A CA 1
ATOM 750 C C . GLY A 1 95 ? -6.065 11.397 0.468 1.00 94.88 95 GLY A C 1
ATOM 751 O O . GLY A 1 95 ? -5.778 12.037 -0.547 1.00 94.88 95 GLY A O 1
ATOM 752 N N . ASN A 1 96 ? -7.239 10.790 0.632 1.00 92.88 96 ASN A N 1
ATOM 753 C CA . ASN A 1 96 ? -8.292 10.860 -0.377 1.00 92.88 96 ASN A CA 1
ATOM 754 C C . ASN A 1 96 ? -8.910 12.263 -0.395 1.00 92.88 96 ASN A C 1
ATOM 756 O O . ASN A 1 96 ? -9.112 12.882 0.650 1.00 92.88 96 ASN A O 1
ATOM 760 N N . ARG A 1 97 ? -9.239 12.761 -1.590 1.00 94.31 97 ARG A N 1
ATOM 761 C CA . ARG A 1 97 ? -9.924 14.045 -1.780 1.00 94.31 97 ARG A CA 1
ATOM 762 C C . ARG A 1 97 ? -11.263 13.847 -2.477 1.00 94.31 97 ARG A C 1
ATOM 764 O O . ARG A 1 97 ? -11.452 12.869 -3.200 1.00 94.31 97 ARG A O 1
ATOM 771 N N . ASP A 1 98 ? -12.212 14.734 -2.216 1.00 91.44 98 ASP A N 1
ATOM 772 C CA . ASP A 1 98 ? -13.458 14.804 -2.979 1.00 91.44 98 ASP A CA 1
ATOM 773 C C . ASP A 1 98 ? -13.287 15.586 -4.296 1.00 91.44 98 ASP A C 1
ATOM 775 O O . ASP A 1 98 ? -12.206 16.085 -4.614 1.00 91.44 98 ASP A O 1
ATOM 779 N N . SER A 1 99 ? -14.368 15.697 -5.074 1.00 93.19 99 SER A N 1
ATOM 780 C CA . SER A 1 99 ? -14.382 16.433 -6.347 1.00 93.19 99 SER A CA 1
ATOM 781 C C . SER A 1 99 ? -14.143 17.940 -6.201 1.00 93.19 99 SER A C 1
ATOM 783 O O . SER A 1 99 ? -13.873 18.609 -7.194 1.00 93.19 99 SER A O 1
ATOM 785 N N . ARG A 1 100 ? -14.222 18.482 -4.982 1.00 94.19 100 ARG A N 1
ATOM 786 C CA . ARG A 1 100 ? -13.938 19.886 -4.656 1.00 94.19 100 ARG A CA 1
ATOM 787 C C . ARG A 1 100 ? -12.521 20.070 -4.106 1.00 94.19 100 ARG A C 1
ATOM 789 O O . ARG A 1 100 ? -12.147 21.182 -3.749 1.00 94.19 100 ARG A O 1
ATOM 796 N N . GLY A 1 101 ? -11.735 18.995 -4.025 1.00 90.81 101 GLY A N 1
ATOM 797 C CA . GLY A 1 101 ? -10.372 19.004 -3.507 1.00 90.81 101 GLY A CA 1
ATOM 798 C C . GLY A 1 101 ? -10.271 18.980 -1.980 1.00 90.81 101 GLY A C 1
ATOM 799 O O . GLY A 1 101 ? -9.158 19.093 -1.463 1.00 90.81 101 GLY A O 1
ATOM 800 N N . GLN A 1 102 ? -11.378 18.806 -1.251 1.00 92.44 102 GLN A N 1
ATOM 801 C CA . GLN A 1 102 ? -11.354 18.712 0.208 1.00 92.44 102 GLN A CA 1
ATOM 802 C C . GLN A 1 102 ? -10.845 17.341 0.647 1.00 92.44 102 GLN A C 1
ATOM 804 O O . GLN A 1 102 ? -11.228 16.309 0.093 1.00 92.44 102 GLN A O 1
ATOM 809 N N . THR A 1 103 ? -9.977 17.329 1.657 1.00 91.81 103 THR A N 1
ATOM 810 C CA . THR A 1 103 ? -9.435 16.095 2.231 1.00 91.81 103 THR A CA 1
ATOM 811 C C . THR A 1 103 ? -10.525 15.349 2.992 1.00 91.81 103 THR A C 1
ATOM 813 O O . THR A 1 103 ? -11.090 15.871 3.952 1.00 91.81 103 THR A O 1
ATOM 816 N N . LYS A 1 104 ? -10.785 14.108 2.588 1.00 94.56 104 LYS A N 1
ATOM 817 C CA . LYS A 1 104 ? -11.662 13.184 3.309 1.00 94.56 104 LYS A CA 1
ATOM 818 C C . LYS A 1 104 ? -10.951 12.634 4.541 1.00 94.56 104 LYS A C 1
ATOM 820 O O . LYS A 1 104 ? -9.719 12.588 4.591 1.00 94.56 104 LYS A O 1
ATOM 825 N N . LYS A 1 105 ? -11.707 12.133 5.517 1.00 96.12 105 LYS A N 1
ATOM 826 C CA . LYS A 1 105 ? -11.164 11.375 6.658 1.00 96.12 105 LYS A CA 1
ATOM 827 C C . LYS A 1 105 ? -10.853 9.936 6.242 1.00 96.12 105 LYS A C 1
ATOM 829 O O . LYS A 1 105 ? -11.377 8.964 6.793 1.00 96.12 105 LYS A O 1
ATOM 834 N N . GLU A 1 106 ? -10.031 9.819 5.208 1.00 95.62 106 GLU A N 1
ATOM 835 C CA . GLU A 1 106 ? -9.590 8.561 4.641 1.00 95.62 106 GLU A CA 1
ATOM 836 C C . GLU A 1 106 ? -8.190 8.701 4.042 1.00 95.62 106 GLU A C 1
ATOM 838 O O . GLU A 1 106 ? -7.908 9.604 3.249 1.00 95.62 106 GLU A O 1
ATOM 843 N N . THR A 1 107 ? -7.322 7.769 4.412 1.00 95.75 107 THR A N 1
ATOM 844 C CA . THR A 1 107 ? -5.952 7.656 3.914 1.00 95.75 107 THR A CA 1
ATOM 845 C C . THR A 1 107 ? -5.714 6.273 3.342 1.00 95.75 107 THR A C 1
ATOM 847 O O . THR A 1 107 ? -6.406 5.316 3.691 1.00 95.75 107 THR A O 1
ATOM 850 N N . CYS A 1 108 ? -4.724 6.147 2.463 1.00 94.88 108 CYS A N 1
ATOM 851 C CA . CYS A 1 108 ? -4.232 4.848 2.037 1.00 94.88 108 CYS A CA 1
ATOM 852 C C . CYS A 1 108 ? -2.719 4.841 1.820 1.00 94.88 108 CYS A C 1
ATOM 854 O O . CYS A 1 108 ? -2.134 5.799 1.317 1.00 94.88 108 CYS A O 1
ATOM 856 N N . GLY A 1 109 ? -2.089 3.733 2.198 1.00 93.81 109 GLY A N 1
ATOM 857 C CA . GLY A 1 109 ? -0.769 3.355 1.720 1.00 93.81 109 GLY A CA 1
ATOM 858 C C . GLY A 1 109 ? -0.921 2.586 0.413 1.00 93.81 109 GLY A C 1
ATOM 859 O O . GLY A 1 109 ? -1.761 1.694 0.331 1.00 93.81 109 GLY A O 1
ATOM 860 N N . THR A 1 110 ? -0.136 2.915 -0.603 1.00 95.31 110 THR A N 1
ATOM 861 C CA . THR A 1 110 ? -0.132 2.194 -1.880 1.00 95.31 110 THR A CA 1
ATOM 862 C C . THR A 1 110 ? 1.291 2.021 -2.367 1.00 95.31 110 THR A C 1
ATOM 864 O O . THR A 1 110 ? 2.130 2.890 -2.138 1.00 95.31 110 THR A O 1
ATOM 867 N N . GLY A 1 111 ? 1.584 0.916 -3.031 1.00 94.38 111 GLY A N 1
ATOM 868 C CA . GLY A 1 111 ? 2.914 0.666 -3.560 1.00 94.38 111 GLY A CA 1
ATOM 869 C C . GLY A 1 111 ? 3.011 -0.688 -4.229 1.00 94.38 111 GLY A C 1
ATOM 870 O O . GLY A 1 111 ? 2.037 -1.435 -4.317 1.00 94.38 111 GLY A O 1
ATOM 871 N N . PHE A 1 112 ? 4.214 -0.991 -4.685 1.00 94.44 112 PHE A N 1
ATOM 872 C CA . PHE A 1 112 ? 4.524 -2.241 -5.348 1.00 94.44 112 PHE A CA 1
ATOM 873 C C . PHE A 1 112 ? 5.542 -3.048 -4.553 1.00 94.44 112 PHE A C 1
ATOM 875 O O . PHE A 1 112 ? 6.356 -2.479 -3.827 1.00 94.44 112 PHE A O 1
ATOM 882 N N . PHE A 1 113 ? 5.509 -4.364 -4.716 1.00 94.50 113 PHE A N 1
ATOM 883 C CA . PHE A 1 113 ? 6.466 -5.299 -4.143 1.00 94.50 113 PHE A CA 1
ATOM 884 C C . PHE A 1 113 ? 7.031 -6.208 -5.235 1.00 94.50 113 PHE A C 1
ATOM 886 O O . PHE A 1 113 ? 6.330 -6.567 -6.181 1.00 94.50 113 PHE A O 1
ATOM 893 N N . THR A 1 114 ? 8.295 -6.610 -5.088 1.00 93.06 114 THR A N 1
ATOM 894 C CA . THR A 1 114 ? 8.975 -7.544 -6.007 1.00 93.06 114 THR A CA 1
ATOM 895 C C . THR A 1 114 ? 8.262 -8.890 -6.142 1.00 93.06 114 THR A C 1
ATOM 897 O O . THR A 1 114 ? 8.422 -9.564 -7.151 1.00 93.06 114 THR A O 1
ATOM 900 N N . SER A 1 115 ? 7.526 -9.318 -5.115 1.00 94.38 115 SER A N 1
ATOM 901 C CA . SER A 1 115 ? 6.777 -10.579 -5.086 1.00 94.38 115 SER A CA 1
ATOM 902 C C . SER A 1 115 ? 5.784 -10.599 -3.927 1.00 94.38 115 SER A C 1
ATOM 904 O O . SER A 1 115 ? 5.912 -9.819 -2.974 1.00 94.38 115 SER A O 1
ATOM 906 N N . LEU A 1 116 ? 4.831 -11.535 -3.970 1.00 95.81 116 LEU A N 1
ATOM 907 C CA . LEU A 1 116 ? 3.880 -11.746 -2.877 1.00 95.81 116 LEU A CA 1
ATOM 908 C C . LEU A 1 116 ? 4.590 -12.197 -1.596 1.00 95.81 116 LEU A C 1
ATOM 910 O O . LEU A 1 116 ? 4.276 -11.684 -0.526 1.00 95.81 116 LEU A O 1
ATOM 914 N N . ASP A 1 117 ? 5.600 -13.061 -1.706 1.00 93.94 117 ASP A N 1
ATOM 915 C CA . ASP A 1 117 ? 6.409 -13.511 -0.565 1.00 93.94 117 ASP A CA 1
ATOM 916 C C . ASP A 1 117 ? 7.075 -12.343 0.162 1.00 93.94 117 ASP A C 1
ATOM 918 O O . ASP A 1 117 ? 7.077 -12.288 1.388 1.00 93.94 117 ASP A O 1
ATOM 922 N N . THR A 1 118 ? 7.595 -11.367 -0.588 1.00 92.44 118 THR A N 1
ATOM 923 C CA . THR A 1 118 ? 8.260 -10.193 -0.005 1.00 92.44 118 THR A CA 1
ATOM 924 C C . THR A 1 118 ? 7.274 -9.319 0.778 1.00 92.44 118 THR A C 1
ATOM 926 O O . THR A 1 118 ? 7.583 -8.874 1.886 1.00 92.44 118 THR A O 1
ATOM 929 N N . LEU A 1 119 ? 6.064 -9.114 0.244 1.00 94.31 119 LEU A N 1
ATOM 930 C CA . LEU A 1 119 ? 4.986 -8.429 0.963 1.00 94.31 119 LEU A CA 1
ATOM 931 C C . LEU A 1 119 ? 4.577 -9.206 2.225 1.00 94.31 119 LEU A C 1
ATOM 933 O O . LEU A 1 119 ? 4.419 -8.621 3.299 1.00 94.31 119 LEU A O 1
ATOM 937 N N . GLU A 1 120 ? 4.402 -10.522 2.103 1.00 93.75 120 GLU A N 1
ATOM 938 C CA . GLU A 1 120 ? 3.992 -11.382 3.211 1.00 93.75 120 GLU A CA 1
ATOM 939 C C . GLU A 1 120 ? 5.043 -11.446 4.322 1.00 93.75 120 GLU A C 1
ATOM 941 O O . GLU A 1 120 ? 4.671 -11.422 5.493 1.00 93.75 120 GLU A O 1
ATOM 946 N N . GLU A 1 121 ? 6.329 -11.490 3.985 1.00 91.88 121 GLU A N 1
ATOM 947 C CA . GLU A 1 121 ? 7.431 -11.516 4.947 1.00 91.88 121 GLU A CA 1
ATOM 948 C C . GLU A 1 121 ? 7.447 -10.246 5.805 1.00 91.88 121 GLU A C 1
ATOM 950 O O . GLU A 1 121 ? 7.494 -10.320 7.037 1.00 91.88 121 GLU A O 1
ATOM 955 N N . TRP A 1 122 ? 7.305 -9.073 5.176 1.00 90.25 122 TRP A N 1
ATOM 956 C CA . TRP A 1 122 ? 7.180 -7.814 5.909 1.00 90.25 122 TRP A CA 1
ATOM 957 C C . TRP A 1 122 ? 5.937 -7.806 6.803 1.00 90.25 122 TRP A C 1
ATOM 959 O O . TRP A 1 122 ? 6.032 -7.504 7.994 1.00 90.25 122 TRP A O 1
ATOM 969 N N . ALA A 1 123 ? 4.782 -8.193 6.258 1.00 89.50 123 ALA A N 1
ATOM 970 C CA . ALA A 1 123 ? 3.525 -8.171 6.994 1.00 89.50 123 ALA A CA 1
ATOM 971 C C . ALA A 1 123 ? 3.502 -9.161 8.178 1.00 89.50 123 ALA A C 1
ATOM 973 O O . ALA A 1 123 ? 2.905 -8.877 9.218 1.00 89.50 123 ALA A O 1
ATOM 974 N N . LYS A 1 124 ? 4.138 -10.329 8.042 1.00 88.56 124 LYS A N 1
ATOM 975 C CA . LYS A 1 124 ? 4.133 -11.384 9.069 1.00 88.56 124 LYS A CA 1
ATOM 976 C C . LYS A 1 124 ? 5.186 -11.167 10.149 1.00 88.56 124 LYS A C 1
ATOM 978 O O . LYS A 1 124 ? 4.930 -11.521 11.296 1.00 88.56 124 LYS A O 1
ATOM 983 N N . ARG A 1 125 ? 6.369 -10.652 9.797 1.00 85.56 125 ARG A N 1
ATOM 984 C CA . ARG A 1 125 ? 7.539 -10.701 10.692 1.00 85.56 125 ARG A CA 1
ATOM 985 C C . ARG A 1 125 ? 8.080 -9.341 11.103 1.00 85.56 125 ARG A C 1
ATOM 987 O O . ARG A 1 125 ? 8.742 -9.252 12.134 1.00 85.56 125 ARG A O 1
ATOM 994 N N . HIS A 1 126 ? 7.817 -8.277 10.344 1.00 90.06 126 HIS A N 1
ATOM 995 C CA . HIS A 1 126 ? 8.449 -6.998 10.635 1.00 90.06 126 HIS A CA 1
ATOM 996 C C . HIS A 1 126 ? 7.767 -6.268 11.797 1.00 90.06 126 HIS A C 1
ATOM 998 O O . HIS A 1 126 ? 6.547 -6.075 11.808 1.00 90.06 126 HIS A O 1
ATOM 1004 N N . CYS A 1 127 ? 8.568 -5.792 12.755 1.00 88.88 127 CYS A N 1
ATOM 1005 C CA . CYS A 1 127 ? 8.081 -5.125 13.965 1.00 88.88 127 CYS A CA 1
ATOM 1006 C C . CYS A 1 127 ? 7.177 -3.923 13.655 1.00 88.88 127 CYS A C 1
ATOM 1008 O O . CYS A 1 127 ? 6.202 -3.689 14.367 1.00 88.88 127 CYS A O 1
ATOM 1010 N N . SER A 1 128 ? 7.444 -3.204 12.558 1.00 87.75 128 SER A N 1
ATOM 1011 C CA . SER A 1 128 ? 6.632 -2.054 12.161 1.00 87.75 128 SER A CA 1
ATOM 1012 C C . SER A 1 128 ? 5.216 -2.441 11.724 1.00 87.75 128 SER A C 1
ATOM 1014 O O . SER A 1 128 ? 4.268 -1.754 12.097 1.00 87.75 128 SER A O 1
ATOM 1016 N N . HIS A 1 129 ? 5.035 -3.560 11.011 1.00 89.44 129 HIS A N 1
ATOM 1017 C CA . HIS A 1 129 ? 3.699 -4.041 10.656 1.00 89.44 129 HIS A CA 1
ATOM 1018 C C . HIS A 1 129 ? 3.004 -4.716 11.844 1.00 89.44 129 HIS A C 1
ATOM 1020 O O . HIS A 1 129 ? 1.818 -4.488 12.077 1.00 89.44 129 HIS A O 1
ATOM 1026 N N . LEU A 1 130 ? 3.739 -5.470 12.667 1.00 91.50 130 LEU A N 1
ATOM 1027 C CA . LEU A 1 130 ? 3.191 -6.050 13.897 1.00 91.50 130 LEU A CA 1
ATOM 1028 C C . LEU A 1 130 ? 2.666 -4.968 14.852 1.00 91.50 130 LEU A C 1
ATOM 1030 O O . LEU A 1 130 ? 1.588 -5.128 15.424 1.00 91.50 130 LEU A O 1
ATOM 1034 N N . ALA A 1 131 ? 3.367 -3.836 14.972 1.00 91.19 131 ALA A N 1
ATOM 1035 C CA . ALA A 1 131 ? 2.900 -2.684 15.739 1.00 91.19 131 ALA A CA 1
ATOM 1036 C C . ALA A 1 131 ? 1.577 -2.122 15.189 1.00 91.19 131 ALA A C 1
ATOM 1038 O O . ALA A 1 131 ? 0.670 -1.828 15.971 1.00 91.19 131 ALA A O 1
ATOM 1039 N N . ILE A 1 132 ? 1.427 -2.038 13.861 1.00 90.44 132 ILE A N 1
ATOM 1040 C CA . ILE A 1 132 ? 0.169 -1.646 13.207 1.00 90.44 132 ILE A CA 1
ATOM 1041 C C . ILE A 1 132 ? -0.947 -2.636 13.559 1.00 90.44 132 ILE A C 1
ATOM 1043 O O . ILE A 1 132 ? -2.011 -2.217 14.017 1.00 90.44 132 ILE A O 1
ATOM 1047 N N . CYS A 1 133 ? -0.711 -3.942 13.399 1.00 89.81 133 CYS A N 1
ATOM 1048 C CA . CYS A 1 133 ? -1.696 -4.977 13.720 1.00 89.81 133 CYS A CA 1
ATOM 1049 C C . CYS A 1 133 ? -2.142 -4.905 15.184 1.00 89.81 133 CYS A C 1
ATOM 1051 O O . CYS A 1 133 ? -3.340 -4.911 15.469 1.00 89.81 133 CYS A O 1
ATOM 1053 N N . LEU A 1 134 ? -1.193 -4.783 16.114 1.00 92.50 134 LEU A N 1
ATOM 1054 C CA . LEU A 1 134 ? -1.484 -4.631 17.538 1.00 92.50 134 LEU A CA 1
ATOM 1055 C C . LEU A 1 134 ? -2.269 -3.346 17.820 1.00 92.50 134 LEU A C 1
ATOM 1057 O O . LEU A 1 134 ? -3.205 -3.376 18.616 1.00 92.50 134 LEU A O 1
ATOM 1061 N N . GLY A 1 135 ? -1.929 -2.239 17.158 1.00 92.38 135 GLY A N 1
ATOM 1062 C CA . GLY A 1 135 ? -2.661 -0.976 17.246 1.00 92.38 135 GLY A CA 1
ATOM 1063 C C . GLY A 1 135 ? -4.117 -1.113 16.798 1.00 92.38 135 GLY A C 1
ATOM 1064 O O . GLY A 1 135 ? -5.020 -0.707 17.528 1.00 92.38 135 GLY A O 1
ATOM 1065 N N . VAL A 1 136 ? -4.365 -1.759 15.654 1.00 91.38 136 VAL A N 1
ATOM 1066 C CA . VAL A 1 136 ? -5.723 -2.028 15.148 1.00 91.38 136 VAL A CA 1
ATOM 1067 C C . VAL A 1 136 ? -6.506 -2.917 16.116 1.00 91.38 136 VAL A C 1
ATOM 1069 O O . VAL A 1 136 ? -7.661 -2.619 16.410 1.00 91.38 136 VAL A O 1
ATOM 1072 N N . ILE A 1 137 ? -5.891 -3.975 16.656 1.00 92.88 137 ILE A N 1
ATOM 1073 C CA . ILE A 1 137 ? -6.537 -4.869 17.632 1.00 92.88 137 ILE A CA 1
ATOM 1074 C C . ILE A 1 137 ? -6.885 -4.110 18.919 1.00 92.88 137 ILE A C 1
ATOM 1076 O O . ILE A 1 137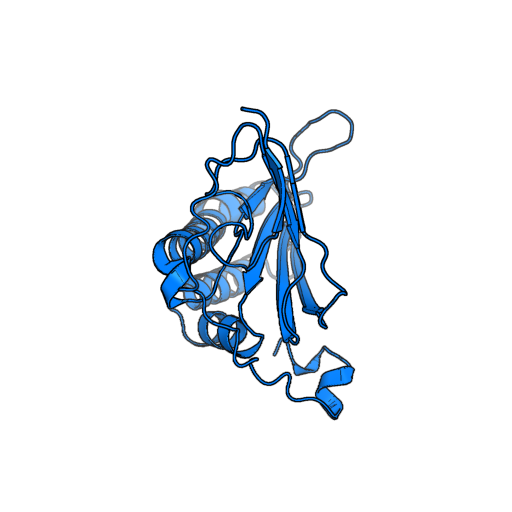 ? -7.992 -4.260 19.434 1.00 92.88 137 ILE A O 1
ATOM 1080 N N . LYS A 1 138 ? -5.973 -3.279 19.440 1.00 93.62 138 LYS A N 1
ATOM 1081 C CA . LYS A 1 138 ? -6.223 -2.439 20.623 1.00 93.62 138 LYS A CA 1
ATOM 1082 C C . LYS A 1 138 ? -7.361 -1.449 20.376 1.00 93.62 138 LYS A C 1
ATOM 1084 O O . LYS A 1 138 ? -8.261 -1.353 21.206 1.00 93.62 138 LYS A O 1
ATOM 1089 N N . HIS A 1 139 ? -7.363 -0.776 19.225 1.00 94.19 139 HIS A N 1
ATOM 1090 C CA . HIS A 1 139 ? -8.437 0.138 18.823 1.00 94.19 139 HIS A CA 1
ATOM 1091 C C . HIS A 1 139 ? -9.777 -0.600 18.726 1.00 94.19 139 HIS A C 1
ATOM 1093 O O . HIS A 1 139 ? -10.775 -0.155 19.285 1.00 94.19 139 HIS A O 1
ATOM 1099 N N . ALA A 1 140 ? -9.798 -1.778 18.099 1.00 93.56 140 ALA A N 1
ATOM 1100 C CA . ALA A 1 140 ? -11.000 -2.597 17.995 1.00 93.56 140 ALA A CA 1
ATOM 1101 C C . ALA A 1 140 ? -11.536 -3.042 19.363 1.00 93.56 140 ALA A C 1
ATOM 1103 O O . ALA A 1 140 ? -12.741 -2.980 19.585 1.00 93.56 140 ALA A O 1
ATOM 1104 N N . LYS A 1 141 ? -10.659 -3.431 20.296 1.00 94.94 141 LYS A N 1
ATOM 1105 C CA . LYS A 1 141 ? -11.051 -3.774 21.672 1.00 94.94 141 LYS A CA 1
ATOM 1106 C C . LYS A 1 141 ? -11.609 -2.575 22.438 1.00 94.94 141 LYS A C 1
ATOM 1108 O O . LYS A 1 141 ? -12.582 -2.739 23.161 1.00 94.94 141 LYS A O 1
ATOM 1113 N N . ARG A 1 142 ? -11.015 -1.388 22.269 1.00 95.31 142 ARG A N 1
ATOM 1114 C CA . ARG A 1 142 ? -11.445 -0.158 22.953 1.00 95.31 142 ARG A CA 1
ATOM 1115 C C . ARG A 1 142 ? -12.861 0.263 22.558 1.00 95.31 142 ARG A C 1
ATOM 1117 O O . ARG A 1 142 ? -13.652 0.583 23.434 1.00 95.31 142 ARG A O 1
ATOM 1124 N N . PHE A 1 143 ? -13.174 0.266 21.262 1.00 95.12 143 PHE A N 1
ATOM 1125 C CA . PHE A 1 143 ? -14.466 0.759 20.760 1.00 95.12 143 PHE A CA 1
ATOM 1126 C C . PHE A 1 143 ? -15.508 -0.348 20.538 1.00 95.12 143 PHE A C 1
ATOM 1128 O O . PHE A 1 143 ? -16.690 -0.059 20.385 1.00 95.12 143 PHE A O 1
ATOM 1135 N N . GLY A 1 144 ? -15.111 -1.623 20.529 1.00 94.31 144 GLY A N 1
ATOM 1136 C CA . GLY A 1 144 ? -16.030 -2.761 20.459 1.00 94.31 144 GLY A CA 1
ATOM 1137 C C . GLY A 1 144 ? -17.086 -2.620 19.355 1.00 94.31 144 GLY A C 1
ATOM 1138 O O . GLY A 1 144 ? -16.762 -2.388 18.189 1.00 94.31 144 GLY A O 1
ATOM 1139 N N . HIS A 1 145 ? -18.361 -2.735 19.734 1.00 93.25 145 HIS A N 1
ATOM 1140 C CA . HIS A 1 145 ? -19.501 -2.624 18.817 1.00 93.25 145 HIS A CA 1
ATOM 1141 C C . HIS A 1 145 ? -19.800 -1.193 18.342 1.00 93.25 145 HIS A C 1
ATOM 1143 O O . HIS A 1 145 ? -20.450 -1.028 17.309 1.00 93.25 145 HIS A O 1
ATOM 1149 N N . SER A 1 146 ? -19.344 -0.157 19.056 1.00 93.06 146 SER A N 1
ATOM 1150 C CA . SER A 1 146 ? -19.568 1.239 18.651 1.00 93.06 146 SER A CA 1
ATOM 1151 C C . SER A 1 146 ? -18.572 1.715 17.591 1.00 93.06 146 SER A C 1
ATOM 1153 O O . SER A 1 146 ? -18.821 2.738 16.952 1.00 93.06 146 SER A O 1
ATOM 1155 N N . ARG A 1 147 ? -17.500 0.945 17.350 1.00 95.69 147 ARG A N 1
ATOM 1156 C CA . ARG A 1 147 ? -16.448 1.225 16.366 1.00 95.69 147 ARG A CA 1
ATOM 1157 C C . ARG A 1 147 ? -17.022 1.557 14.990 1.00 95.69 147 ARG A C 1
ATOM 1159 O O . ARG A 1 147 ? -17.697 0.733 14.367 1.00 95.69 147 ARG A O 1
ATOM 1166 N N . LYS A 1 148 ? -16.675 2.734 14.473 1.00 97.12 148 LYS A N 1
ATOM 1167 C CA . LYS A 1 148 ? -16.955 3.144 13.089 1.00 97.12 148 LYS A CA 1
ATOM 1168 C C . LYS A 1 148 ? -15.697 3.208 12.230 1.00 97.12 148 LYS A C 1
ATOM 1170 O O . LYS A 1 148 ? -15.820 3.294 11.008 1.00 97.12 148 LYS A O 1
ATOM 1175 N N . PHE A 1 149 ? -14.512 3.103 12.832 1.00 97.00 149 PHE A N 1
ATOM 1176 C CA . PHE A 1 149 ? -13.244 3.036 12.118 1.00 97.00 149 PHE A CA 1
ATOM 1177 C C . PHE A 1 149 ? -13.168 1.792 11.231 1.00 97.00 149 PHE A C 1
ATOM 1179 O O . PHE A 1 149 ? -13.350 0.661 11.700 1.00 97.00 149 PHE A O 1
ATOM 1186 N N . ARG A 1 150 ? -12.845 1.994 9.953 1.00 95.12 150 ARG A N 1
ATOM 1187 C CA . ARG A 1 150 ? -12.728 0.932 8.949 1.00 95.12 150 ARG A CA 1
ATOM 1188 C C . ARG A 1 150 ? -11.317 0.867 8.394 1.00 95.12 150 ARG A C 1
ATOM 1190 O O . ARG A 1 150 ? -10.715 1.892 8.088 1.00 95.12 150 ARG A O 1
ATOM 1197 N N . THR A 1 151 ? -10.844 -0.352 8.194 1.00 94.38 151 THR A N 1
ATOM 1198 C CA . THR A 1 151 ? -9.627 -0.649 7.441 1.00 94.38 151 THR A CA 1
ATOM 1199 C C . THR A 1 151 ? -9.972 -1.583 6.297 1.00 94.38 151 THR A C 1
ATOM 1201 O O . THR A 1 151 ? -10.907 -2.379 6.397 1.00 94.38 151 THR A O 1
ATOM 1204 N N . TRP A 1 152 ? -9.223 -1.482 5.211 1.00 94.19 152 TRP A N 1
ATOM 1205 C CA . TRP A 1 152 ? -9.382 -2.333 4.040 1.00 94.19 152 TRP A CA 1
ATOM 1206 C C . TRP A 1 152 ? -8.043 -2.473 3.325 1.00 94.19 152 TRP A C 1
ATOM 1208 O O . TRP A 1 152 ? -7.147 -1.650 3.508 1.00 94.19 152 TRP A O 1
ATOM 1218 N N . HIS A 1 153 ? -7.902 -3.505 2.504 1.00 95.56 153 HIS A N 1
ATOM 1219 C CA . HIS A 1 153 ? -6.767 -3.635 1.602 1.00 95.56 153 HIS A CA 1
ATOM 1220 C C . HIS A 1 153 ? -7.167 -4.407 0.351 1.00 95.56 153 HIS A C 1
ATOM 1222 O O . HIS A 1 153 ? -8.027 -5.284 0.393 1.00 95.56 153 HIS A O 1
ATOM 1228 N N . GLU A 1 154 ? -6.484 -4.101 -0.737 1.00 96.88 154 GLU A N 1
ATOM 1229 C CA . GLU A 1 154 ? -6.511 -4.821 -2.001 1.00 96.88 154 GLU A CA 1
ATOM 1230 C C . GLU A 1 154 ? -5.069 -5.173 -2.378 1.00 96.88 154 GLU A C 1
ATOM 1232 O O . GLU A 1 154 ? -4.147 -4.371 -2.203 1.00 96.88 154 GLU A O 1
ATOM 1237 N N . VAL A 1 155 ? -4.869 -6.409 -2.827 1.00 97.38 155 VAL A N 1
ATOM 1238 C CA . VAL A 1 155 ? -3.570 -6.939 -3.248 1.00 97.38 155 VAL A CA 1
ATOM 1239 C C . VAL A 1 155 ? -3.776 -7.594 -4.602 1.00 97.38 155 VAL A C 1
ATOM 1241 O O . VAL A 1 155 ? -4.656 -8.441 -4.742 1.00 97.38 155 VAL A O 1
ATOM 1244 N N . SER A 1 156 ? -2.966 -7.206 -5.578 1.00 96.75 156 SER A N 1
ATOM 1245 C CA . SER A 1 156 ? -2.998 -7.738 -6.938 1.00 96.75 156 SER A CA 1
ATOM 1246 C C . SER A 1 156 ? -1.634 -8.319 -7.278 1.00 96.75 156 SER A C 1
ATOM 1248 O O . SER A 1 156 ? -0.618 -7.654 -7.080 1.00 96.75 156 SER A O 1
ATOM 1250 N N . VAL A 1 157 ? -1.619 -9.547 -7.792 1.00 97.12 157 VAL A N 1
ATOM 1251 C CA . VAL A 1 157 ? -0.433 -10.191 -8.368 1.00 97.12 157 VAL A CA 1
ATOM 1252 C C . VAL A 1 157 ? -0.571 -10.081 -9.881 1.00 97.12 157 VAL A C 1
ATOM 1254 O O . VAL A 1 157 ? -1.582 -10.508 -10.428 1.00 97.12 157 VAL A O 1
ATOM 1257 N N . LEU A 1 158 ? 0.395 -9.438 -10.529 1.00 95.19 158 LEU A N 1
ATOM 1258 C CA . LEU A 1 158 ? 0.312 -9.025 -11.927 1.00 95.19 158 LEU A CA 1
ATOM 1259 C C . LEU A 1 158 ? 1.210 -9.909 -12.790 1.00 95.19 158 LEU A C 1
ATOM 1261 O O . LEU A 1 158 ? 2.371 -10.156 -12.445 1.00 95.19 158 LEU A O 1
ATOM 1265 N N . LYS A 1 159 ? 0.690 -10.351 -13.930 1.00 93.25 159 LYS A N 1
ATOM 1266 C CA . LYS A 1 159 ? 1.466 -11.008 -14.983 1.00 93.25 159 LYS A CA 1
ATOM 1267 C C . LYS A 1 159 ? 2.229 -9.969 -15.798 1.00 93.25 159 LYS A C 1
ATOM 1269 O O . LYS A 1 159 ? 1.919 -8.773 -15.806 1.00 93.25 159 LYS A O 1
ATOM 1274 N N . GLN A 1 160 ? 3.245 -10.435 -16.508 1.00 90.56 160 GLN A N 1
ATOM 1275 C CA . GLN A 1 160 ? 4.006 -9.608 -17.426 1.00 90.56 160 GLN A CA 1
ATOM 1276 C C . GLN A 1 160 ? 3.077 -8.996 -18.479 1.00 90.56 160 GLN A C 1
ATOM 1278 O O . GLN A 1 160 ? 2.223 -9.674 -19.043 1.00 90.56 160 GLN A O 1
ATOM 1283 N N . GLY A 1 161 ? 3.232 -7.695 -18.729 1.00 87.44 161 GLY A N 1
ATOM 1284 C CA . GLY A 1 161 ? 2.381 -6.949 -19.659 1.00 87.44 161 GLY A CA 1
ATOM 1285 C C . GLY A 1 161 ? 1.069 -6.419 -19.068 1.00 87.44 161 GLY A C 1
ATOM 1286 O O . GLY A 1 161 ? 0.505 -5.492 -19.641 1.00 87.44 161 GLY A O 1
ATOM 1287 N N . GLU A 1 162 ? 0.608 -6.904 -17.908 1.00 93.25 162 GLU A N 1
ATOM 1288 C CA . GLU A 1 162 ? -0.622 -6.394 -17.268 1.00 93.25 162 GLU A CA 1
ATOM 1289 C C . GLU A 1 162 ? -0.415 -5.029 -16.593 1.00 93.25 162 GLU A C 1
ATOM 1291 O O . GLU A 1 162 ? -1.361 -4.265 -16.404 1.00 93.25 162 GLU A O 1
ATOM 1296 N N . ALA A 1 163 ? 0.834 -4.693 -16.260 1.00 91.06 163 ALA A N 1
ATOM 1297 C CA . ALA A 1 163 ? 1.214 -3.383 -15.747 1.00 91.06 163 ALA A CA 1
ATOM 1298 C C . ALA A 1 163 ? 1.951 -2.564 -16.815 1.00 91.06 163 ALA A C 1
ATOM 1300 O O . ALA A 1 163 ? 2.977 -3.001 -17.344 1.00 91.06 163 ALA A O 1
ATOM 1301 N N . LEU A 1 164 ? 1.469 -1.347 -17.078 1.00 91.69 164 LEU A N 1
ATOM 1302 C CA . LEU A 1 164 ? 2.113 -0.380 -17.966 1.00 91.69 164 LEU A CA 1
ATOM 1303 C C . LEU A 1 164 ? 2.480 0.883 -17.186 1.00 91.69 164 LEU A C 1
ATOM 1305 O O . LEU A 1 164 ? 1.612 1.587 -16.672 1.00 91.69 164 LEU A O 1
ATOM 1309 N N . PHE A 1 165 ? 3.771 1.193 -17.138 1.00 91.75 165 PHE A N 1
ATOM 1310 C CA . PHE A 1 165 ? 4.303 2.372 -16.465 1.00 91.75 165 PHE A CA 1
ATOM 1311 C C . PHE A 1 165 ? 4.724 3.407 -17.501 1.00 91.75 165 PHE A C 1
ATOM 1313 O O . PHE A 1 165 ? 5.479 3.091 -18.418 1.00 91.75 165 PHE A O 1
ATOM 1320 N N . LYS A 1 166 ? 4.235 4.641 -17.352 1.00 92.38 166 LYS A N 1
ATOM 1321 C CA . LYS A 1 166 ? 4.547 5.777 -18.226 1.00 92.38 166 LYS A CA 1
ATOM 1322 C C . LYS A 1 166 ? 4.949 6.974 -17.375 1.00 9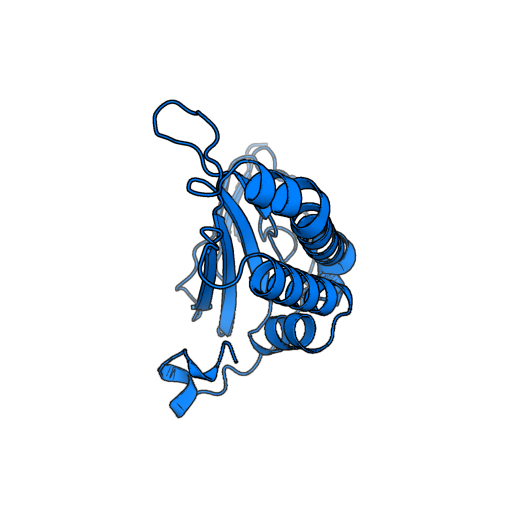2.38 166 LYS A C 1
ATOM 1324 O O . LYS A 1 166 ? 4.208 7.347 -16.468 1.00 92.38 166 LYS A O 1
ATOM 1329 N N . TYR A 1 167 ? 6.085 7.585 -17.687 1.00 91.19 167 TYR A N 1
ATOM 1330 C CA . TYR A 1 167 ? 6.604 8.749 -16.969 1.00 91.19 167 TYR A CA 1
ATOM 1331 C C . TYR A 1 167 ? 7.030 9.827 -17.954 1.00 91.19 167 TYR A C 1
ATOM 1333 O O . TYR A 1 167 ? 7.806 9.547 -18.859 1.00 91.19 167 TYR A O 1
ATOM 1341 N N . ILE A 1 168 ? 6.542 11.050 -17.765 1.00 92.12 168 ILE A N 1
ATOM 1342 C CA . ILE A 1 168 ? 6.913 12.219 -18.570 1.00 92.12 168 ILE A CA 1
ATOM 1343 C C . ILE A 1 168 ? 7.441 13.274 -17.604 1.00 92.12 168 ILE A C 1
ATOM 1345 O O . ILE A 1 168 ? 6.749 13.608 -16.641 1.00 92.12 168 ILE A O 1
ATOM 1349 N N . ASN A 1 169 ? 8.658 13.773 -17.835 1.00 90.69 169 ASN A N 1
ATOM 1350 C CA . ASN A 1 169 ? 9.290 14.817 -17.013 1.00 90.69 169 ASN A CA 1
ATOM 1351 C C . ASN A 1 169 ? 9.296 14.502 -15.505 1.00 90.69 169 ASN A C 1
ATOM 1353 O O . ASN A 1 169 ? 9.076 15.374 -14.664 1.00 90.69 169 ASN A O 1
ATOM 1357 N N . CYS A 1 170 ? 9.506 13.235 -15.152 1.00 89.62 170 CYS A N 1
ATOM 1358 C CA . CYS A 1 170 ? 9.478 12.783 -13.767 1.00 89.62 170 CYS A CA 1
ATOM 1359 C C . CYS A 1 170 ? 10.892 12.686 -13.202 1.00 89.62 170 CYS A C 1
ATOM 1361 O O . CYS A 1 170 ? 11.806 12.204 -13.866 1.00 89.62 170 CYS A O 1
ATOM 1363 N N . LEU A 1 171 ? 11.058 13.055 -11.929 1.00 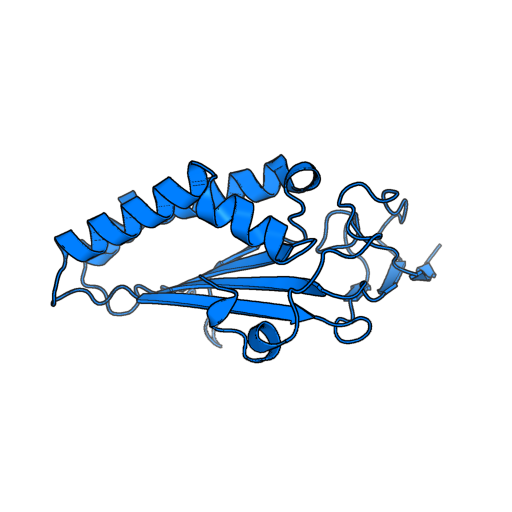87.25 171 LEU A N 1
ATOM 1364 C CA . LEU A 1 171 ? 12.287 12.743 -11.204 1.00 87.25 171 LEU A CA 1
ATOM 1365 C C . LEU A 1 171 ? 12.532 11.233 -11.222 1.00 87.25 171 LEU A C 1
ATOM 1367 O O . LEU A 1 171 ? 11.605 10.447 -11.028 1.00 87.25 171 LEU A O 1
ATOM 1371 N N . HIS A 1 172 ? 13.794 10.833 -11.344 1.00 83.56 172 HIS A N 1
ATOM 1372 C CA . HIS A 1 172 ? 14.203 9.427 -11.344 1.00 83.56 172 HIS A CA 1
ATOM 1373 C C . HIS A 1 172 ? 13.774 8.658 -10.075 1.00 83.56 172 HIS A C 1
ATOM 1375 O O . HIS A 1 172 ? 13.720 7.437 -10.084 1.00 83.56 172 HIS A O 1
ATOM 1381 N N . THR A 1 173 ? 13.425 9.349 -8.983 1.00 84.31 173 THR A N 1
ATOM 1382 C CA . THR A 1 173 ? 12.877 8.780 -7.737 1.00 84.31 173 THR A CA 1
ATOM 1383 C C . THR A 1 173 ? 11.390 8.400 -7.815 1.00 84.31 173 THR A C 1
ATOM 1385 O O . THR A 1 173 ? 10.858 7.820 -6.866 1.00 84.31 173 THR A O 1
ATOM 1388 N N . ALA A 1 174 ? 10.683 8.764 -8.887 1.00 88.81 174 ALA A N 1
ATOM 1389 C CA . ALA A 1 174 ? 9.242 8.592 -8.985 1.00 88.81 174 ALA A CA 1
ATOM 1390 C C . ALA A 1 174 ? 8.846 7.137 -9.275 1.00 88.81 174 ALA A C 1
ATOM 1392 O O . ALA A 1 174 ? 9.392 6.481 -10.158 1.00 88.81 174 ALA A O 1
ATOM 1393 N N . GLY A 1 175 ? 7.829 6.651 -8.555 1.00 89.44 175 GLY A N 1
ATOM 1394 C CA . GLY A 1 175 ? 7.204 5.357 -8.825 1.00 89.44 175 GLY A CA 1
ATOM 1395 C C . GLY A 1 175 ? 8.210 4.206 -8.834 1.00 89.44 175 GLY A C 1
ATOM 1396 O O . GLY A 1 175 ? 8.906 3.980 -7.844 1.00 89.44 175 GLY A O 1
ATOM 1397 N N . VAL A 1 176 ? 8.266 3.480 -9.953 1.00 88.94 176 VAL A N 1
ATOM 1398 C CA . VAL A 1 176 ? 9.146 2.318 -10.137 1.00 88.94 176 VAL A CA 1
ATOM 1399 C C . VAL A 1 176 ? 10.362 2.613 -11.022 1.00 88.94 176 VAL A C 1
ATOM 1401 O O . VAL A 1 176 ? 11.056 1.668 -11.385 1.00 88.94 176 VAL A O 1
ATOM 1404 N N . ILE A 1 177 ? 10.646 3.886 -11.353 1.00 86.94 177 ILE A N 1
ATOM 1405 C CA . ILE A 1 177 ? 11.705 4.268 -12.313 1.00 86.94 177 ILE A CA 1
ATOM 1406 C C . ILE A 1 177 ? 13.068 3.680 -11.933 1.00 86.94 177 ILE A C 1
ATOM 1408 O O . ILE A 1 177 ? 13.716 3.060 -12.766 1.00 86.94 177 ILE A O 1
ATOM 1412 N N . ARG A 1 178 ? 13.486 3.799 -10.666 1.00 81.00 178 ARG A N 1
ATOM 1413 C CA . ARG A 1 178 ? 14.778 3.246 -10.203 1.00 81.00 178 ARG A CA 1
ATOM 1414 C C . ARG A 1 178 ? 14.852 1.725 -10.199 1.00 81.00 178 ARG A C 1
ATOM 1416 O O . ARG A 1 178 ? 15.929 1.180 -10.024 1.00 81.00 178 ARG A O 1
ATOM 1423 N N . PHE A 1 179 ? 13.710 1.059 -10.302 1.00 76.81 179 PHE A N 1
ATOM 1424 C CA . PHE A 1 179 ? 13.569 -0.346 -9.951 1.00 76.81 179 PHE A CA 1
ATOM 1425 C C . PHE A 1 179 ? 13.202 -1.217 -11.149 1.00 76.81 179 PHE A C 1
ATOM 1427 O O . PHE A 1 179 ? 12.815 -2.368 -10.961 1.00 76.81 179 PHE A O 1
ATOM 1434 N N . GLY A 1 180 ? 13.197 -0.679 -12.371 1.00 68.31 180 GLY A N 1
ATOM 1435 C CA . GLY A 1 180 ? 12.758 -1.407 -13.556 1.00 68.31 180 GLY A CA 1
ATOM 1436 C C . GLY A 1 180 ? 13.470 -1.016 -14.834 1.00 68.31 180 GLY A C 1
ATOM 1437 O O . GLY A 1 180 ? 13.939 0.107 -14.980 1.00 68.31 180 GLY A O 1
ATOM 1438 N N . SER A 1 181 ? 13.456 -1.956 -15.773 1.00 71.88 181 SER A N 1
ATOM 1439 C CA . SER A 1 181 ? 13.857 -1.751 -17.159 1.00 71.88 181 SER A CA 1
ATOM 1440 C C . SER A 1 181 ? 12.782 -0.929 -17.875 1.00 71.88 181 SER A C 1
ATOM 1442 O O . SER A 1 181 ? 11.794 -1.468 -18.375 1.00 71.88 181 SER A O 1
ATOM 1444 N N . LEU A 1 182 ? 12.929 0.396 -17.849 1.00 76.75 182 LEU A N 1
ATOM 1445 C CA . LEU A 1 182 ? 12.091 1.320 -18.611 1.00 76.75 182 LEU A CA 1
ATOM 1446 C C . LEU A 1 182 ? 12.841 1.757 -19.868 1.00 76.75 182 LEU A C 1
ATOM 1448 O O . LEU A 1 182 ? 14.004 2.145 -19.798 1.00 76.75 182 LEU A O 1
ATOM 1452 N N . ASN A 1 183 ? 12.156 1.739 -21.006 1.00 77.25 183 ASN A N 1
ATOM 1453 C CA . ASN A 1 183 ? 12.696 2.247 -22.258 1.00 77.25 183 ASN A CA 1
ATOM 1454 C C . ASN A 1 183 ? 12.458 3.757 -22.347 1.00 77.25 183 ASN A C 1
ATOM 1456 O O . ASN A 1 183 ? 11.358 4.238 -22.055 1.00 77.25 183 ASN A O 1
ATOM 1460 N N . VAL A 1 184 ? 13.473 4.500 -22.785 1.00 76.62 184 VAL A N 1
ATOM 1461 C CA . VAL A 1 184 ? 13.329 5.910 -23.165 1.00 76.62 184 VAL A CA 1
ATOM 1462 C C . VAL A 1 184 ? 12.733 5.945 -24.569 1.00 76.62 184 VAL A C 1
ATOM 1464 O O . VAL A 1 184 ? 13.363 5.479 -25.512 1.00 76.62 184 VAL A O 1
ATOM 1467 N N . LEU A 1 185 ? 11.517 6.468 -24.714 1.00 76.50 185 LEU A N 1
ATOM 1468 C CA . LEU A 1 185 ? 10.889 6.633 -26.027 1.00 76.50 185 LEU A CA 1
ATOM 1469 C C . LEU A 1 185 ? 11.253 7.968 -26.677 1.00 76.50 185 LEU A C 1
ATOM 1471 O O . LEU A 1 185 ? 11.333 8.046 -27.897 1.00 76.50 185 LEU A O 1
ATOM 1475 N N . LEU A 1 186 ? 11.457 9.013 -25.871 1.00 70.94 186 LEU A N 1
ATOM 1476 C CA . LEU A 1 186 ? 11.857 10.347 -26.319 1.00 70.94 186 LEU A CA 1
ATOM 1477 C C . LEU A 1 186 ? 12.759 10.993 -25.263 1.00 70.94 186 LEU A C 1
ATOM 1479 O O . LEU A 1 186 ? 12.500 10.858 -24.063 1.00 70.94 186 LEU A O 1
ATOM 1483 N N . SER A 1 187 ? 13.776 11.719 -25.722 1.00 71.25 187 SER A N 1
ATOM 1484 C CA . SER A 1 187 ? 14.615 12.596 -24.906 1.00 71.25 187 SER A CA 1
ATOM 1485 C C . SER A 1 187 ? 14.665 13.955 -25.592 1.00 71.25 187 SER A C 1
ATOM 1487 O O . SER A 1 187 ? 15.018 14.029 -26.766 1.00 71.25 187 SER A O 1
ATOM 1489 N N . LEU A 1 188 ? 14.258 15.004 -24.886 1.00 62.47 188 LEU A N 1
ATOM 1490 C CA . LEU A 1 188 ? 14.485 16.383 -25.299 1.00 62.47 188 LEU A CA 1
ATOM 1491 C C . LEU A 1 188 ? 15.922 16.730 -24.894 1.00 62.47 188 LEU A C 1
ATOM 1493 O O . LEU A 1 188 ? 16.256 16.608 -23.714 1.00 62.47 188 LEU A O 1
ATOM 1497 N N . GLU A 1 189 ? 16.761 17.045 -25.882 1.00 58.78 189 GLU A N 1
ATOM 1498 C CA . GLU A 1 189 ? 18.113 17.594 -25.680 1.00 58.78 189 GLU A CA 1
ATOM 1499 C C . GLU A 1 189 ? 18.061 19.029 -25.143 1.00 58.78 189 GLU A C 1
ATOM 1501 O O . GLU A 1 189 ? 17.153 19.790 -25.562 1.00 58.78 189 GLU A O 1
#

Secondary structure (DSSP, 8-state):
--GGGSGGGGT---PPPTT--TT--------TTEEEEE---TTEEEEEEEEE-TT--HHHHHHIIIIIHHHHHHHHHHHHHTTTTTTEEEEEEEEEE-TT-PEEEEEEEEEEES-HHHHHHHHHH-HHHHHHHHHHHHHHHHHGGG---EEEEEEEEE-TTT--EEEES--TTSTTGGGS--EEEEE--

InterPro domains:
  IPR025702 Aliphatic aldoxime/phenylacetaldoxime dehydratase [PF13816] (2-176)

Radius of gyration: 18.48 Å; chains: 1; bounding box: 40×44×49 Å